Protein 5UQ6 (pdb70)

Nearest PDB structures (foldseek):
  7ov3-assembly1_A  TM=1.002E+00  e=2.430E-67  Sus scrofa
  1qhw-assembly1_A  TM=9.988E-01  e=3.731E-61  Rattus norvegicus
  2bq8-assembly1_X  TM=9.894E-01  e=2.904E-60  Homo sapiens
  1qfc-assembly1_A  TM=9.855E-01  e=1.001E-49  Rattus norvegicus
  3tgh-assembly1_A  TM=9.019E-01  e=4.641E-25  Plasmodium falciparum 3D7

Secondary structure (DSSP, 8-state):
---EEEEEE-S----SSTTSS-HHHHHHHHHHHHHHHHH--SEEEE-S--STTT--SSTT-THIIIIIITTS-SGGGTT--EEE---HHHHTS-HHHHHHGGGT-TTEE--SSSEEEEEE-TTSS-EEEEEE--HHHHH--GGGSTTSS--S-S-HHHHHHHHHHHHHHHHH---SEEEEE-SS-SS-SSSS---HHHHHHTHHHHHHTT-SEEEE-SSSSEEEEE-TT--EEEEE--SS------TTGGGSPTT-EEEEE--TTS--EEEEEEE-SS-EEEEEEETTS-EEEEEEEPPP-

B-factor: mean 20.38, std 12.2, range [4.93, 77.79]

InterPro domains:
  IPR004843 Calcineurin-like, phosphoesterase domain [PF00149] (34-251)
  IPR024927 Purple acid phosphatase [PIRSF000898] (29-335)
  IPR024927 Purple acid phosphatase [cd07378] (34-319)
  IPR029052 Metallo-dependent phosphatase-like [G3DSA:3.60.21.10] (28-340)
  IPR029052 Metallo-dependent phosphatase-like [SSF56300] (33-329)
  IPR051558 Metallophosphoesterase Purple Acid Phosphatase [PTHR10161] (32-332)

Solvent-accessible surface area: 12614 Å² total; per-residue (Å²): 111,40,36,7,80,0,0,0,0,0,0,1,0,0,19,65,95,75,81,50,55,29,76,61,0,54,20,1,1,119,10,0,8,82,9,14,165,92,96,21,20,63,3,0,0,0,0,0,2,0,0,1,86,83,8,3,144,58,24,185,34,153,19,4,94,40,0,0,26,80,4,2,46,31,90,33,0,136,122,14,49,0,24,0,0,0,0,4,31,0,31,67,31,52,12,81,4,0,37,41,13,33,191,104,13,185,28,0,47,0,83,38,45,48,16,96,25,142,41,139,0,79,239,37,126,4,15,0,0,0,5,0,0,0,0,8,27,1,1,1,1,1,53,63,39,156,54,106,89,19,85,141,33,159,71,105,67,100,9,168,78,0,49,50,58,3,120,140,34,4,66,68,14,173,15,32,0,0,0,0,0,0,0,0,0,0,27,0,1,0,35,48,1,32,8,142,16,0,38,144,61,0,27,66,24,1,56,90,37,143,8,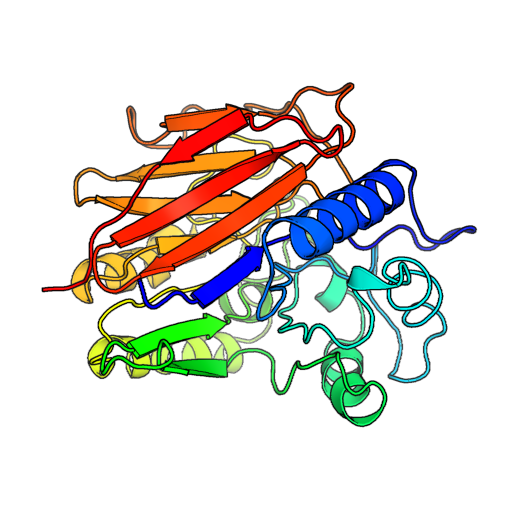9,0,1,0,4,0,6,0,30,0,0,0,2,0,32,8,138,103,28,11,0,4,0,0,0,0,0,0,1,51,16,43,64,26,118,164,29,61,206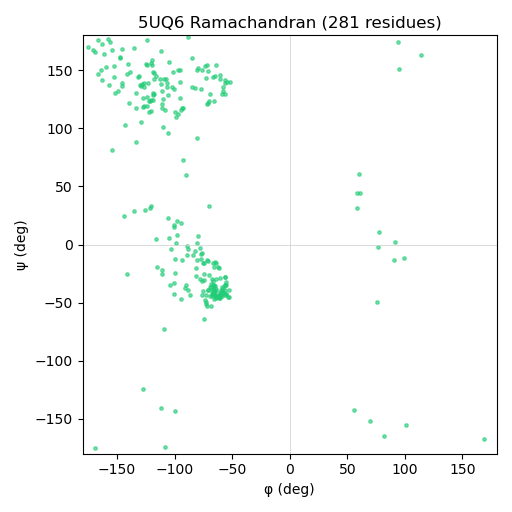,144,11,54,151,49,32,56,117,28,42,44,4,45,106,138,8,75,0,0,0,0,3,0,38,0,18,34,142,42,0,18,0,15,0,14,22,10,78,52,126,68,36,53,128,31,133,3,92,92,51,152

Organism: Sus scrofa (NCBI:txid9823)

Structure (mmCIF, N/CA/C/O backbone):
data_5UQ6
#
_entry.id   5UQ6
#
_cell.length_a   63.124
_cell.length_b   69.981
_cell.length_c   75.052
_cell.angle_alpha   90.00
_cell.angle_beta   90.00
_cell.angle_gamma   90.00
#
_symmetry.space_group_name_H-M   'P 21 21 21'
#
loop_
_entity.id
_entity.type
_entity.pdbx_description
1 polymer 'Tartrate-resistant acid phosphatase type 5'
2 non-polymer 2-acetamido-2-deoxy-beta-D-glucopyranose
3 non-polymer 'FE (III) ION'
4 non-polymer 'PHOSPHATE ION'
5 non-polymer 'SODIUM ION'
6 non-polymer 'HYDROXIDE ION'
7 water water
#
loop_
_atom_site.group_PDB
_atom_site.id
_atom_site.type_symbol
_atom_site.label_atom_id
_atom_site.label_alt_id
_atom_site.label_comp_id
_atom_site.label_asym_id
_atom_site.label_entity_id
_atom_site.label_seq_id
_atom_site.pdbx_PDB_ins_code
_atom_site.Cartn_x
_atom_site.Cartn_y
_atom_site.Cartn_z
_atom_site.occupancy
_atom_site.B_iso_or_equiv
_atom_site.auth_seq_id
_atom_site.auth_comp_id
_atom_site.auth_asym_id
_atom_site.auth_atom_id
_atom_site.pdbx_PDB_model_num
ATOM 1 N N . THR A 1 4 ? 21.848 32.002 9.907 1.00 37.58 4 THR A N 1
ATOM 2 C CA . THR A 1 4 ? 21.040 31.869 11.118 1.00 31.43 4 THR A CA 1
ATOM 3 C C . THR A 1 4 ? 21.531 30.681 11.963 1.00 29.14 4 THR A C 1
ATOM 4 O O . THR A 1 4 ? 21.601 29.554 11.466 1.00 31.22 4 THR A O 1
ATOM 14 N N . PRO A 1 5 ? 21.867 30.926 13.233 1.00 27.54 5 PRO A N 1
ATOM 15 C CA . PRO A 1 5 ? 22.234 29.817 14.125 1.00 24.17 5 PRO A CA 1
ATOM 16 C C . PRO A 1 5 ? 21.118 28.787 14.187 1.00 21.28 5 PRO A C 1
ATOM 17 O O . PRO A 1 5 ? 19.939 29.138 14.201 1.00 22.35 5 PRO A O 1
ATOM 28 N N . ILE A 1 6 ? 21.489 27.511 14.226 1.00 19.91 6 ILE A N 1
ATOM 29 C CA . ILE A 1 6 ? 20.480 26.453 14.170 1.00 19.64 6 ILE A CA 1
ATOM 30 C C . ILE A 1 6 ? 20.985 25.196 14.868 1.00 21.48 6 ILE A C 1
ATOM 31 O O . ILE A 1 6 ? 22.171 24.855 14.804 1.00 22.63 6 ILE A O 1
ATOM 47 N N . LEU A 1 7 ? 20.057 24.508 15.535 1.00 16.60 7 LEU A N 1
ATOM 48 C CA . LEU A 1 7 ? 20.244 23.176 16.091 1.00 16.89 7 LEU A CA 1
ATOM 49 C C . LEU A 1 7 ? 19.237 22.273 15.396 1.00 16.52 7 LEU A C 1
ATOM 50 O O . LEU A 1 7 ? 18.061 22.638 15.289 1.00 17.09 7 LEU A O 1
ATOM 66 N N . ARG A 1 8 ? 19.698 21.136 14.882 1.00 15.28 8 ARG A N 1
ATOM 67 C CA . ARG A 1 8 ? 18.888 20.269 14.038 1.00 14.19 8 ARG A CA 1
ATOM 68 C C . ARG A 1 8 ? 18.902 18.858 14.600 1.00 15.32 8 ARG A C 1
ATOM 69 O O . ARG A 1 8 ? 19.967 18.332 14.939 1.00 13.99 8 ARG A O 1
ATOM 90 N N . PHE A 1 9 ? 17.735 18.212 14.660 1.00 12.76 9 PHE A N 1
ATOM 91 C CA . PHE A 1 9 ? 17.714 16.826 15.090 1.00 12.16 9 PHE A CA 1
ATOM 92 C C . PHE A 1 9 ? 16.539 16.066 14.504 1.00 11.58 9 PHE A C 1
ATOM 93 O O . PHE A 1 9 ? 15.499 16.639 14.177 1.00 13.17 9 PHE A O 1
ATOM 110 N N . VAL A 1 10 ? 16.723 14.758 14.379 1.00 10.33 10 VAL A N 1
ATOM 111 C CA . VAL A 1 10 ? 15.669 13.823 14.000 1.00 10.52 10 VAL A CA 1
ATOM 112 C C . VAL A 1 10 ? 15.085 13.235 15.272 1.00 11.25 10 VAL A C 1
ATOM 113 O O . VAL A 1 10 ? 15.827 12.911 16.208 1.00 11.73 10 VAL A O 1
ATOM 126 N N . ALA A 1 11 ? 13.764 13.076 15.314 1.00 10.08 11 ALA A N 1
ATOM 127 C CA . ALA A 1 11 ? 13.089 12.357 16.387 1.00 9.92 11 ALA A CA 1
ATOM 128 C C . ALA A 1 11 ? 12.325 11.188 15.778 1.00 9.06 11 ALA A C 1
ATOM 129 O O . ALA A 1 11 ? 11.393 11.382 14.988 1.00 10.03 11 ALA A O 1
ATOM 136 N N . VAL A 1 12 ? 12.736 9.977 16.128 1.00 8.89 12 VAL A N 1
ATOM 137 C CA . VAL A 1 12 ? 12.155 8.759 15.576 1.00 8.60 12 VAL A CA 1
ATOM 138 C C . VAL A 1 12 ? 11.770 7.856 16.739 1.00 9.19 12 VAL A C 1
ATOM 139 O O . VAL A 1 12 ? 12.523 7.726 17.712 1.00 9.55 12 VAL A O 1
ATOM 152 N N . GLY A 1 13 ? 10.610 7.245 16.639 1.00 8.53 13 GLY A N 1
ATOM 153 C CA . GLY A 1 13 ? 10.136 6.356 17.680 1.00 8.55 13 GLY A CA 1
ATOM 154 C C . GLY A 1 13 ? 9.787 4.985 17.164 1.00 8.64 13 GLY A C 1
ATOM 155 O O . GLY A 1 13 ? 9.450 4.801 15.981 1.00 9.50 13 GLY A O 1
ATOM 159 N N . ASP A 1 14 ? 9.852 4.006 18.064 1.00 8.45 14 ASP A N 1
ATOM 160 C CA . ASP A 1 14 ? 9.230 2.707 17.823 1.00 9.03 14 ASP A CA 1
ATOM 161 C C . ASP A 1 14 ? 9.851 2.055 16.598 1.00 9.11 14 ASP A C 1
ATOM 162 O O . ASP A 1 14 ? 9.154 1.494 15.754 1.00 9.89 14 ASP A O 1
ATOM 171 N N . TRP A 1 15 ? 11.178 2.124 16.515 1.00 8.84 15 TRP A N 1
ATOM 172 C CA . TRP A 1 15 ? 11.921 1.685 15.339 1.00 9.07 15 TRP A CA 1
ATOM 173 C C . TRP A 1 15 ? 12.510 0.292 15.508 1.00 8.80 15 TRP A C 1
ATOM 174 O O . TRP A 1 15 ? 13.146 -0.204 14.568 1.00 9.80 15 TRP A O 1
ATOM 195 N N . GLY A 1 16 ? 12.279 -0.370 16.647 1.00 8.35 16 GLY A N 1
ATOM 196 C CA . GLY A 1 16 ? 13.059 -1.521 17.098 1.00 8.85 16 GLY A CA 1
ATOM 197 C C . GLY A 1 16 ? 12.941 -2.849 16.374 1.00 9.19 16 GLY A C 1
ATOM 198 O O . GLY A 1 16 ? 13.075 -3.900 17.019 1.00 9.37 16 GLY A O 1
ATOM 202 N N . GLY A 1 17 ? 12.723 -2.849 15.061 1.00 8.99 17 GLY A N 1
ATOM 203 C CA . GLY A 1 17 ? 12.850 -4.084 14.301 1.00 8.75 17 GLY A CA 1
ATOM 204 C C . GLY A 1 17 ? 11.972 -5.207 14.819 1.00 9.67 17 GLY A C 1
ATOM 205 O O . GLY A 1 17 ? 10.816 -5.002 15.213 1.00 9.96 17 GLY A O 1
ATOM 209 N N . VAL A 1 18 ? 12.518 -6.415 14.779 1.00 9.09 18 VAL A N 1
ATOM 210 C CA . VAL A 1 18 ? 11.816 -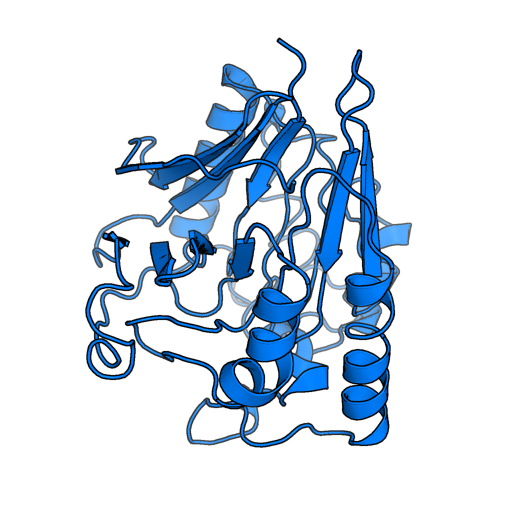7.617 15.215 1.00 10.38 18 VAL A CA 1
ATOM 211 C C . VAL A 1 18 ? 12.853 -8.565 15.796 1.00 9.80 18 VAL A C 1
ATOM 212 O O . VAL A 1 18 ? 14.051 -8.440 15.508 1.00 10.74 18 VAL A O 1
ATOM 225 N N . PRO A 1 19 ? 12.432 -9.552 16.592 1.00 10.69 19 PRO A N 1
ATOM 226 C CA . PRO A 1 19 ? 13.385 -10.480 17.199 1.00 10.81 19 PRO A CA 1
ATOM 227 C C . PRO A 1 19 ? 13.676 -11.697 16.349 1.00 12.09 19 PRO A C 1
ATOM 228 O O . PRO A 1 19 ? 14.567 -12.480 16.706 1.00 14.13 19 PRO A O 1
ATOM 239 N N . ASN A 1 20 ? 12.927 -11.896 15.272 1.00 11.55 20 ASN A N 1
ATOM 240 C CA . ASN A 1 20 ? 13.171 -12.970 14.326 1.00 13.30 20 ASN A CA 1
ATOM 241 C C . ASN A 1 20 ? 14.012 -12.450 13.167 1.00 12.26 20 ASN A C 1
ATOM 242 O O . ASN A 1 20 ? 13.939 -11.270 12.813 1.00 12.08 20 ASN A O 1
ATOM 253 N N . ALA A 1 21 ? 14.819 -13.328 12.578 1.00 14.79 21 ALA A N 1
ATOM 254 C CA . ALA A 1 21 ? 15.645 -12.918 11.441 1.00 12.64 21 ALA A CA 1
ATOM 255 C C . ALA A 1 21 ? 14.732 -12.314 10.377 1.00 15.22 21 ALA A C 1
ATOM 256 O O . ALA A 1 21 ? 13.646 -12.821 10.121 1.00 17.20 21 ALA A O 1
ATOM 263 N N . PRO A 1 22 ? 15.159 -11.223 9.718 1.00 12.63 22 PRO A N 1
ATOM 264 C CA . PRO A 1 22 ? 16.480 -10.611 9.770 1.00 12.97 22 PRO A CA 1
ATOM 265 C C . PRO A 1 22 ? 16.615 -9.480 10.778 1.00 12.12 22 PRO A C 1
ATOM 266 O O . PRO A 1 22 ? 17.540 -8.672 10.655 1.00 13.03 22 PRO A O 1
ATOM 277 N N . PHE A 1 23 ? 15.718 -9.386 11.759 1.00 10.61 23 PHE A N 1
ATOM 278 C CA . PHE A 1 23 ? 15.854 -8.492 12.918 1.00 10.93 23 PHE A CA 1
ATOM 279 C C . PHE A 1 23 ? 15.529 -7.043 12.589 1.00 9.37 23 PHE A C 1
ATOM 280 O O . PHE A 1 23 ? 15.763 -6.145 13.413 1.00 10.29 23 PHE A O 1
ATOM 297 N N . HIS A 1 24 ? 14.963 -6.794 11.420 1.00 10.07 24 HIS A N 1
ATOM 298 C CA . HIS A 1 24 ? 14.437 -5.493 11.038 1.00 9.88 24 HIS A CA 1
ATOM 299 C C . HIS A 1 24 ? 13.221 -5.749 10.164 1.00 10.69 24 HIS A C 1
ATOM 300 O O . HIS A 1 24 ? 12.988 -6.874 9.717 1.00 11.42 24 HIS A O 1
ATOM 314 N N . THR A 1 25 ? 12.448 -4.688 9.911 1.00 12.17 25 THR A N 1
ATOM 315 C CA . THR A 1 25 ? 11.337 -4.710 8.969 1.00 11.76 25 THR A CA 1
ATOM 316 C C . THR A 1 25 ? 11.665 -3.840 7.769 1.00 11.32 25 THR A C 1
ATOM 317 O O . THR A 1 25 ? 12.593 -3.032 7.786 1.00 11.69 25 THR A O 1
ATOM 328 N N . ALA A 1 26 ? 10.866 -3.989 6.715 1.00 13.36 26 ALA A N 1
ATOM 329 C CA . ALA A 1 26 ? 10.981 -3.091 5.575 1.00 11.84 26 ALA A CA 1
ATOM 330 C C . ALA A 1 26 ? 10.778 -1.641 5.989 1.00 12.39 26 ALA A C 1
ATOM 331 O O . ALA A 1 26 ? 11.446 -0.734 5.467 1.00 12.23 26 ALA A O 1
ATOM 338 N N . ARG A 1 27 ? 9.855 -1.388 6.928 1.00 11.62 27 ARG A N 1
ATOM 339 C CA . ARG A 1 27 ? 9.647 -0.020 7.388 1.00 10.63 27 ARG A CA 1
ATOM 340 C C . ARG A 1 27 ? 10.879 0.523 8.100 1.00 10.84 27 ARG A C 1
ATOM 341 O O . ARG A 1 27 ? 11.283 1.667 7.870 1.00 10.79 27 ARG A O 1
ATOM 362 N N . GLU A 1 28 ? 11.499 -0.274 8.970 1.00 10.68 28 GLU A N 1
ATOM 363 C CA . GLU A 1 28 ? 12.697 0.201 9.653 1.00 9.84 28 GLU A CA 1
ATOM 364 C C . GLU A 1 28 ? 13.779 0.561 8.644 1.00 9.76 28 GLU A C 1
ATOM 365 O O . GLU A 1 28 ? 14.447 1.597 8.784 1.00 10.31 28 GLU A O 1
ATOM 377 N N . MET A 1 29 ? 13.969 -0.278 7.622 1.00 10.42 29 MET A N 1
ATOM 378 C CA . MET A 1 29 ? 15.001 0.019 6.638 1.00 11.09 29 MET A CA 1
ATOM 379 C C . MET A 1 29 ? 14.653 1.262 5.836 1.00 11.12 29 MET A C 1
ATOM 380 O O . MET A 1 29 ? 15.538 2.054 5.498 1.00 12.42 29 MET A O 1
ATOM 394 N N . ALA A 1 30 ? 13.373 1.443 5.495 1.00 11.40 30 ALA A N 1
ATOM 395 C CA . ALA A 1 30 ? 12.974 2.626 4.740 1.00 12.38 30 ALA A CA 1
ATOM 396 C C . ALA A 1 30 ? 13.219 3.885 5.554 1.00 11.66 30 ALA A C 1
ATOM 397 O O . ALA A 1 30 ? 13.670 4.906 5.023 1.00 12.43 30 ALA A O 1
ATOM 404 N N . ASN A 1 31 ? 12.934 3.831 6.849 1.00 11.01 31 ASN A N 1
ATOM 405 C CA . ASN A 1 31 ? 13.202 4.982 7.703 1.00 10.88 31 ASN A CA 1
ATOM 406 C C . ASN A 1 31 ? 14.689 5.217 7.902 1.00 10.59 31 ASN A C 1
ATOM 407 O O . ASN A 1 31 ? 15.135 6.370 7.906 1.00 12.20 31 ASN A O 1
ATOM 418 N N . ALA A 1 32 ? 15.486 4.149 8.005 1.00 10.95 32 ALA A N 1
ATOM 419 C CA . ALA A 1 32 ? 16.933 4.337 8.089 1.00 11.11 32 ALA A CA 1
ATOM 420 C C . ALA A 1 32 ? 17.449 5.071 6.863 1.00 11.85 32 ALA A C 1
ATOM 421 O O . ALA A 1 32 ? 18.277 5.979 6.970 1.00 13.37 32 ALA A O 1
ATOM 428 N N . LYS A 1 33 ? 16.986 4.672 5.683 1.00 12.08 33 LYS A N 1
ATOM 429 C CA . LYS A 1 33 ? 17.410 5.333 4.450 1.00 12.32 33 LYS A CA 1
ATOM 430 C C . LYS A 1 33 ? 16.894 6.767 4.379 1.00 12.31 33 LYS A C 1
ATOM 431 O O . LYS A 1 33 ? 17.619 7.673 3.960 1.00 13.83 33 LYS A O 1
ATOM 450 N N . ALA A 1 34 ? 15.633 6.992 4.753 1.00 12.62 34 ALA A N 1
ATOM 451 C CA . ALA A 1 34 ? 15.080 8.339 4.656 1.00 13.73 34 ALA A CA 1
ATOM 452 C C . ALA A 1 34 ? 15.752 9.272 5.649 1.00 12.56 34 ALA A C 1
ATOM 453 O O . ALA A 1 34 ? 16.026 10.438 5.340 1.00 13.95 34 ALA A O 1
ATOM 460 N N . ILE A 1 35 ? 16.017 8.777 6.850 1.00 11.20 35 ILE A N 1
ATOM 461 C CA . ILE A 1 35 ? 16.747 9.578 7.826 1.00 12.05 35 ILE A CA 1
ATOM 462 C C . ILE A 1 35 ? 18.139 9.905 7.311 1.00 12.48 35 ILE A C 1
ATOM 463 O O . ILE A 1 35 ? 18.591 11.048 7.413 1.00 13.95 35 ILE A O 1
ATOM 479 N N . ALA A 1 36 ? 18.834 8.915 6.735 1.00 13.20 36 ALA A N 1
ATOM 480 C CA . ALA A 1 36 ? 20.155 9.182 6.171 1.00 13.43 36 ALA A CA 1
ATOM 481 C C . ALA A 1 36 ? 20.095 10.266 5.104 1.00 13.39 36 ALA A C 1
ATOM 482 O O . ALA A 1 36 ? 20.976 11.128 5.036 1.00 15.19 36 ALA A O 1
ATOM 489 N N . THR A 1 37 ? 19.073 10.236 4.248 1.00 15.15 37 THR A N 1
ATOM 490 C CA . THR A 1 37 ? 18.949 11.260 3.215 1.00 15.30 37 THR A CA 1
ATOM 491 C C . THR A 1 37 ? 18.696 12.628 3.824 1.00 15.24 37 THR A C 1
ATOM 492 O O . THR A 1 37 ? 19.282 13.621 3.387 1.00 16.66 37 THR A O 1
ATOM 503 N N . THR A 1 38 ? 17.843 12.700 4.844 1.00 16.04 38 THR A N 1
ATOM 504 C CA . THR A 1 38 ? 17.590 13.972 5.502 1.00 15.66 38 THR A CA 1
ATOM 505 C C . THR A 1 38 ? 18.858 14.508 6.149 1.00 15.73 38 THR A C 1
ATOM 506 O O . THR A 1 38 ? 19.176 15.694 6.022 1.00 17.27 38 THR A O 1
ATOM 517 N N . VAL A 1 39 ? 19.607 13.651 6.836 1.00 16.47 39 VAL A N 1
ATOM 518 C CA . VAL A 1 39 ? 20.855 14.097 7.449 1.00 15.49 39 VAL A CA 1
ATOM 519 C C . VAL A 1 39 ? 21.832 14.584 6.389 1.00 17.81 39 VAL A C 1
ATOM 520 O O . VAL A 1 39 ? 22.471 15.631 6.546 1.00 18.81 39 VAL A O 1
ATOM 533 N N . LYS A 1 40 ? 21.988 13.815 5.307 1.00 16.50 40 LYS A N 1
ATOM 534 C CA . LYS A 1 40 ? 22.926 14.190 4.256 1.00 19.89 40 LYS A CA 1
ATOM 535 C C . LYS A 1 40 ? 22.580 15.545 3.658 1.00 19.33 40 LYS A C 1
ATOM 536 O O . LYS A 1 40 ? 23.474 16.353 3.377 1.00 22.93 40 LYS A O 1
ATOM 555 N N . THR A 1 41 ? 21.293 15.809 3.439 1.00 19.04 41 THR A N 1
ATOM 556 C CA . THR A 1 41 ? 20.906 16.993 2.692 1.00 19.28 41 THR A CA 1
ATOM 557 C C . THR A 1 41 ? 20.667 18.214 3.571 1.00 20.41 41 THR A C 1
ATOM 558 O O . THR A 1 41 ? 20.999 19.332 3.158 1.00 22.57 41 THR A O 1
ATOM 569 N N . LEU A 1 42 ? 20.095 18.030 4.761 1.00 19.20 42 LEU A N 1
ATOM 570 C CA . LEU A 1 42 ? 19.739 19.131 5.643 1.00 19.55 42 LEU A CA 1
ATOM 571 C C . LEU A 1 42 ? 20.577 19.207 6.906 1.00 19.24 42 LEU A C 1
ATOM 572 O O . LEU A 1 42 ? 20.646 20.280 7.509 1.00 23.04 42 LEU A O 1
ATOM 588 N N . GLY A 1 43 ? 21.199 18.118 7.322 1.00 19.58 43 GLY A N 1
ATOM 589 C CA . GLY A 1 43 ? 22.041 18.105 8.510 1.00 18.59 43 GLY A CA 1
ATOM 590 C C . GLY A 1 43 ? 21.294 17.660 9.752 1.00 19.62 43 GLY A C 1
ATOM 591 O O . GLY A 1 43 ? 20.083 17.826 9.884 1.00 17.66 43 GLY A O 1
ATOM 595 N N . ALA A 1 44 ? 22.039 17.064 10.684 1.00 17.15 44 ALA A N 1
ATOM 596 C CA . ALA A 1 44 ? 21.497 16.746 12.000 1.00 15.48 44 ALA A CA 1
ATOM 597 C C . ALA A 1 44 ? 22.628 16.746 13.015 1.00 15.99 44 ALA A C 1
ATOM 598 O O . ALA A 1 44 ? 23.664 16.108 12.800 1.00 19.49 44 ALA A O 1
ATOM 605 N N . ASP A 1 45 ? 22.413 17.446 14.123 1.00 14.46 45 ASP A N 1
ATOM 606 C CA . ASP A 1 45 ? 23.354 17.409 15.239 1.00 13.80 45 ASP A CA 1
ATOM 607 C C . ASP A 1 45 ? 23.203 16.142 16.068 1.00 14.98 45 ASP A C 1
ATOM 608 O O . ASP A 1 45 ? 24.187 15.672 16.656 1.00 15.55 45 ASP A O 1
ATOM 617 N N . PHE A 1 46 ? 22.001 15.579 16.132 1.00 13.52 46 PHE A N 1
ATOM 618 C CA . PHE A 1 46 ? 21.788 14.323 16.832 1.00 12.20 46 PHE A CA 1
ATOM 619 C C . PHE A 1 46 ? 20.460 13.734 16.397 1.00 11.58 46 PHE A C 1
ATOM 620 O O . PHE A 1 46 ? 19.678 14.360 15.664 1.00 12.25 46 PHE A O 1
ATOM 637 N N . ILE A 1 47 ? 20.225 12.510 16.857 1.00 11.24 47 ILE A N 1
ATOM 638 C CA . ILE A 1 47 ? 18.976 11.784 16.676 1.00 11.34 47 ILE A CA 1
ATOM 639 C C . ILE A 1 47 ? 18.457 11.434 18.059 1.00 10.76 47 ILE A C 1
ATOM 640 O O . ILE A 1 47 ? 19.236 11.018 18.925 1.00 12.17 47 ILE A O 1
ATOM 656 N N A LEU A 1 48 ? 17.165 11.685 18.296 0.65 8.66 48 LEU A N 1
ATOM 657 N N B LEU A 1 48 ? 17.149 11.536 18.240 0.35 14.96 48 LEU A N 1
ATOM 658 C CA A LEU A 1 48 ? 16.477 11.232 19.501 0.65 9.84 48 LEU A CA 1
ATOM 659 C CA B LEU A 1 48 ? 16.505 11.263 19.514 0.35 10.83 48 LEU A CA 1
ATOM 660 C C A LEU A 1 48 ? 15.685 9.977 19.183 0.65 11.74 48 LEU A C 1
ATOM 661 C C B LEU A 1 48 ? 15.573 10.078 19.309 0.35 6.37 48 LEU A C 1
ATOM 662 O O A LEU A 1 48 ? 14.942 9.927 18.198 0.65 10.57 48 LEU A O 1
ATOM 663 O O B LEU A 1 48 ? 14.631 10.167 18.511 0.35 8.08 48 LEU A O 1
ATOM 694 N N . SER A 1 49 ? 15.842 8.968 20.019 1.00 9.05 49 SER A N 1
ATOM 695 C CA . SER A 1 49 ? 14.951 7.815 20.008 1.00 8.39 49 SER A CA 1
ATOM 696 C C . SER A 1 49 ? 13.861 8.011 21.046 1.00 8.94 49 SER A C 1
ATOM 697 O O . SER A 1 49 ? 14.161 8.267 22.214 1.00 10.60 49 SER A O 1
ATOM 705 N N . LEU A 1 50 ? 12.615 7.833 20.625 1.00 8.58 50 LEU A N 1
ATOM 706 C CA . LEU A 1 50 ? 11.454 7.961 21.492 1.00 8.59 50 LEU A CA 1
ATOM 707 C C . LEU A 1 50 ? 10.958 6.610 22.007 1.00 9.05 50 LEU A C 1
ATOM 708 O O . LEU A 1 50 ? 9.829 6.508 22.491 1.00 8.91 50 LEU A O 1
ATOM 724 N N . GLY A 1 51 ? 11.815 5.601 21.980 1.00 8.58 51 GLY A N 1
ATOM 725 C CA . GLY A 1 51 ? 11.596 4.364 22.698 1.00 9.03 51 GLY A CA 1
ATOM 726 C C . GLY A 1 51 ? 10.938 3.280 21.868 1.00 8.32 51 GLY A C 1
ATOM 727 O O . GLY A 1 51 ? 10.505 3.484 20.730 1.00 9.58 51 GLY A O 1
ATOM 731 N N . ASP A 1 52 ? 10.837 2.097 22.480 1.00 8.93 52 ASP A N 1
ATOM 732 C CA . ASP A 1 52 ? 10.576 0.836 21.777 1.00 8.52 52 ASP A CA 1
ATOM 733 C C . ASP A 1 52 ? 11.707 0.570 20.773 1.00 8.78 52 ASP A C 1
ATOM 734 O O . ASP A 1 52 ? 11.538 0.502 19.542 1.00 9.27 52 ASP A O 1
ATOM 743 N N . ASN A 1 53 ? 12.907 0.453 21.356 1.00 9.52 53 ASN A N 1
ATOM 744 C CA . ASN A 1 53 ? 14.164 0.347 20.624 1.00 8.38 53 ASN A CA 1
ATOM 745 C C . ASN A 1 53 ? 14.438 -1.065 20.133 1.00 8.48 53 ASN A C 1
ATOM 746 O O . ASN A 1 53 ? 15.170 -1.234 19.150 1.00 8.83 53 ASN A O 1
ATOM 757 N N . PHE A 1 54 ? 13.908 -2.082 20.826 1.00 8.68 54 PHE A N 1
ATOM 758 C CA . PHE A 1 54 ? 14.132 -3.473 20.437 1.00 8.96 54 PHE A CA 1
ATOM 759 C C . PHE A 1 54 ? 12.853 -4.261 20.702 1.00 10.27 54 PHE A C 1
ATOM 760 O O . PHE A 1 54 ? 12.559 -4.624 21.845 1.00 10.52 54 PHE A O 1
ATOM 777 N N . TYR A 1 55 ? 12.100 -4.541 19.641 1.00 9.40 55 TYR A N 1
ATOM 778 C CA . TYR A 1 55 ? 10.876 -5.330 19.772 1.00 8.88 55 TYR A CA 1
ATOM 779 C C . TYR A 1 55 ? 11.214 -6.814 19.838 1.00 9.00 55 TYR A C 1
ATOM 780 O O . TYR A 1 55 ? 12.175 -7.248 19.185 1.00 9.63 55 TYR A O 1
ATOM 797 N N . PHE A 1 56 ? 10.421 -7.645 20.517 1.00 9.91 56 PHE A N 1
ATOM 798 C CA . PHE A 1 56 ? 9.261 -7.277 21.345 1.00 9.51 56 PHE A CA 1
ATOM 799 C C . PHE A 1 56 ? 9.544 -7.315 22.827 1.00 10.84 56 PHE A C 1
ATOM 800 O O . PHE A 1 56 ? 8.681 -6.961 23.621 1.00 10.55 56 PHE A O 1
ATOM 817 N N . THR A 1 57 ? 10.743 -7.747 23.217 1.00 9.98 57 THR A N 1
ATOM 818 C CA . THR A 1 57 ? 11.067 -7.894 24.626 1.00 11.63 57 THR A CA 1
ATOM 819 C C . THR A 1 57 ? 12.443 -7.320 24.940 1.00 10.09 57 THR A C 1
ATOM 820 O O . THR A 1 57 ? 13.091 -7.749 25.906 1.00 11.59 57 THR A O 1
ATOM 831 N N . GLY A 1 58 ? 12.876 -6.322 24.181 1.00 9.82 58 GLY A N 1
ATOM 832 C CA . GLY A 1 58 ? 14.104 -5.641 24.521 1.00 11.12 58 GLY A CA 1
ATOM 833 C C . GLY A 1 58 ? 15.323 -6.515 24.301 1.00 10.72 58 GLY A C 1
ATOM 834 O O . GLY A 1 58 ? 15.339 -7.424 23.468 1.00 11.74 58 GLY A O 1
ATOM 838 N N . VAL A 1 59 ? 16.361 -6.235 25.085 1.00 10.88 59 VAL A N 1
ATOM 839 C CA . VAL A 1 59 ? 17.632 -6.955 25.035 1.00 11.81 59 VAL A CA 1
ATOM 840 C C . VAL A 1 59 ? 17.900 -7.592 26.386 1.00 12.04 59 VAL A C 1
ATOM 841 O O . VAL A 1 59 ? 17.374 -7.160 27.415 1.00 13.35 59 VAL A O 1
ATOM 854 N N . HIS A 1 60 ? 18.758 -8.606 26.382 1.00 12.61 60 HIS A N 1
ATOM 855 C CA . HIS A 1 60 ? 19.018 -9.400 27.579 1.00 14.00 60 HIS A CA 1
ATOM 856 C C . HIS A 1 60 ? 20.160 -8.862 28.430 1.00 14.42 60 HIS A C 1
ATOM 857 O O . HIS A 1 60 ? 20.139 -8.998 29.662 1.00 15.13 60 HIS A O 1
ATOM 871 N N . ASP A 1 61 ? 21.168 -8.300 27.785 1.00 14.12 61 ASP A N 1
ATOM 872 C CA . ASP A 1 61 ? 22.376 -7.801 28.432 1.00 15.34 61 ASP A CA 1
ATOM 873 C C . ASP A 1 61 ? 23.090 -6.945 27.388 1.00 12.26 61 ASP A C 1
ATOM 874 O O . ASP A 1 61 ? 22.644 -6.825 26.246 1.00 12.89 61 ASP A O 1
ATOM 883 N N . ALA A 1 62 ? 24.194 -6.320 27.793 1.00 15.51 62 ALA A N 1
ATOM 884 C CA . ALA A 1 62 ? 24.826 -5.330 26.932 1.00 14.92 62 ALA A CA 1
ATOM 885 C C . ALA A 1 62 ? 25.522 -5.940 25.724 1.00 14.13 62 ALA A C 1
ATOM 886 O O . ALA A 1 62 ? 25.876 -5.193 24.805 1.00 15.78 62 ALA A O 1
ATOM 893 N N . LYS A 1 63 ? 25.723 -7.253 25.712 1.00 14.85 63 LYS A N 1
ATOM 894 C CA . LYS A 1 63 ? 26.344 -7.940 24.582 1.00 15.50 63 LYS A CA 1
ATOM 895 C C . LYS A 1 63 ? 25.322 -8.562 23.643 1.00 15.62 63 LYS A C 1
ATOM 896 O O . LYS A 1 63 ? 25.707 -9.282 22.714 1.00 15.93 63 LYS A O 1
ATOM 915 N N . ASP A 1 64 ? 24.040 -8.283 23.837 1.00 13.22 64 ASP A N 1
ATOM 916 C CA . ASP A 1 64 ? 22.998 -8.885 23.014 1.00 12.26 64 ASP A CA 1
ATOM 917 C C . ASP A 1 64 ? 23.254 -8.533 21.553 1.00 12.66 64 ASP A C 1
ATOM 918 O O . ASP A 1 64 ? 23.496 -7.370 21.214 1.00 12.67 64 ASP A O 1
ATOM 927 N N . LYS A 1 65 ? 23.201 -9.538 20.679 1.00 13.12 65 LYS A N 1
ATOM 928 C CA . LYS A 1 65 ? 23.454 -9.302 19.258 1.00 13.05 65 LYS A CA 1
ATOM 929 C C . LYS A 1 65 ? 22.442 -8.351 18.625 1.00 12.89 65 LYS A C 1
ATOM 930 O O . LYS A 1 65 ? 22.718 -7.780 17.554 1.00 12.24 65 LYS A O 1
ATOM 949 N N . ARG A 1 66 ? 21.280 -8.161 19.256 1.00 11.13 66 ARG A N 1
ATOM 950 C CA . ARG A 1 66 ? 20.289 -7.254 18.693 1.00 10.71 66 ARG A CA 1
ATOM 951 C C . ARG A 1 66 ? 20.821 -5.831 18.568 1.00 10.20 66 ARG A C 1
ATOM 952 O O . ARG A 1 66 ? 20.369 -5.084 17.698 1.00 10.28 66 ARG A O 1
ATOM 973 N N . PHE A 1 67 ? 21.751 -5.406 19.427 1.00 10.43 67 PHE A N 1
ATOM 974 C CA . PHE A 1 67 ? 22.305 -4.067 19.254 1.00 10.73 67 PHE A CA 1
ATOM 975 C C . PHE A 1 67 ? 22.927 -3.914 17.870 1.00 10.85 67 PHE A C 1
ATOM 976 O O . PHE A 1 67 ? 22.770 -2.874 17.221 1.00 11.71 67 PHE A O 1
ATOM 993 N N . GLN A 1 68 ? 23.623 -4.934 17.392 1.00 11.42 68 GLN A N 1
ATOM 994 C CA A GLN A 1 68 ? 24.202 -4.871 16.054 0.46 11.86 68 GLN A CA 1
ATOM 995 C CA B GLN A 1 68 ? 24.199 -4.871 16.050 0.54 11.94 68 GLN A CA 1
ATOM 996 C C . GLN A 1 68 ? 23.148 -5.114 14.975 1.00 12.77 68 GLN A C 1
ATOM 997 O O . GLN A 1 68 ? 23.124 -4.414 13.953 1.00 12.41 68 GLN A O 1
ATOM 1024 N N . GLU A 1 69 ? 22.281 -6.108 15.179 1.00 10.67 69 GLU A N 1
ATOM 1025 C CA . GLU A 1 69 ? 21.339 -6.539 14.143 1.00 11.31 69 GLU A CA 1
ATOM 1026 C C . GLU A 1 69 ? 20.255 -5.504 13.874 1.00 10.71 69 GLU A C 1
ATOM 1027 O O . GLU A 1 69 ? 19.874 -5.285 12.716 1.00 12.32 69 GLU A O 1
ATOM 1039 N N . THR A 1 70 ? 19.688 -4.927 14.927 1.00 10.14 70 THR A N 1
ATOM 1040 C CA . THR A 1 70 ? 18.528 -4.060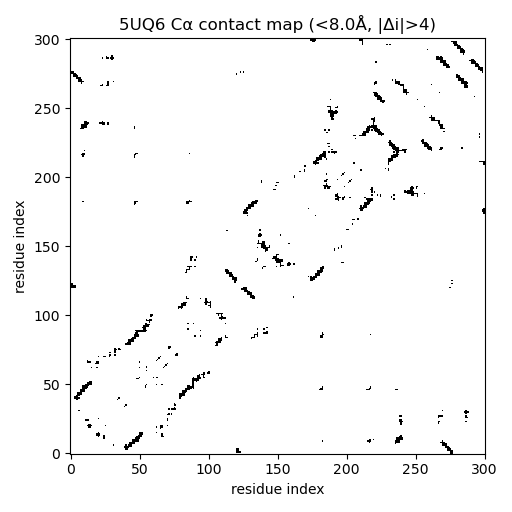 14.800 1.00 10.06 70 THR A CA 1
ATOM 1041 C C . THR A 1 70 ? 18.909 -2.591 14.829 1.00 9.25 70 THR A C 1
ATOM 1042 O O . THR A 1 70 ? 18.169 -1.758 14.292 1.00 9.87 70 THR A O 1
ATOM 1053 N N . PHE A 1 71 ? 20.044 -2.242 15.436 1.00 9.64 71 PHE A N 1
ATOM 1054 C CA . PHE A 1 71 ? 20.481 -0.850 15.506 1.00 9.58 71 PHE A CA 1
ATOM 1055 C C . PHE A 1 71 ? 21.698 -0.585 14.623 1.00 10.59 71 PHE A C 1
ATOM 1056 O O . PHE A 1 71 ? 21.582 0.094 13.590 1.00 10.99 71 PHE A O 1
ATOM 1073 N N . GLU A 1 72 ? 22.882 -1.062 14.990 1.00 9.51 72 GLU A N 1
ATOM 1074 C CA . GLU A 1 72 ? 24.084 -0.551 14.337 1.00 10.30 72 GLU A CA 1
ATOM 1075 C C . GLU A 1 72 ? 24.072 -0.823 12.841 1.00 11.57 72 GLU A C 1
ATOM 1076 O O . GLU A 1 72 ? 24.439 0.053 12.040 1.00 12.66 72 GLU A O 1
ATOM 1088 N N . ASP A 1 73 ? 23.729 -2.053 12.440 1.00 11.17 73 ASP A N 1
ATOM 1089 C CA . ASP A 1 73 ? 23.820 -2.419 11.030 1.00 12.34 73 ASP A CA 1
ATOM 1090 C C . ASP A 1 73 ? 22.696 -1.784 10.225 1.00 11.36 73 ASP A C 1
ATOM 1091 O O . ASP A 1 73 ? 22.846 -1.585 9.011 1.00 12.54 73 ASP A O 1
ATOM 1100 N N . VAL A 1 74 ? 21.576 -1.469 10.868 1.00 10.47 74 VAL A N 1
ATOM 1101 C CA . VAL A 1 74 ? 20.467 -0.827 10.174 1.00 10.28 74 VAL A CA 1
ATOM 1102 C C . VAL A 1 74 ? 20.794 0.628 9.868 1.00 9.90 74 VAL A C 1
ATOM 1103 O O . VAL A 1 74 ? 20.630 1.087 8.730 1.00 11.11 74 VAL A O 1
ATOM 1116 N N . PHE A 1 75 ? 21.221 1.383 10.886 1.00 11.04 75 PHE A N 1
ATOM 1117 C CA . PHE A 1 75 ? 21.526 2.804 10.733 1.00 10.48 75 PHE A CA 1
ATOM 1118 C C . PHE A 1 75 ? 22.992 2.977 10.352 1.00 12.59 75 PHE A C 1
ATOM 1119 O O . PHE A 1 75 ? 23.797 3.612 11.037 1.00 14.04 75 PHE A O 1
ATOM 1136 N N . SER A 1 76 ? 23.345 2.384 9.208 1.00 13.51 76 SER A N 1
ATOM 1137 C CA . SER A 1 76 ? 24.734 2.268 8.801 1.00 14.22 76 SER A CA 1
ATOM 1138 C C . SER A 1 76 ? 25.079 3.009 7.521 1.00 14.50 76 SER A C 1
ATOM 1139 O O . SER A 1 76 ? 26.212 2.909 7.066 1.00 15.79 76 SER A O 1
ATOM 1147 N N . ASP A 1 77 ? 24.158 3.762 6.938 1.00 13.76 77 ASP A N 1
ATOM 1148 C CA A ASP A 1 77 ? 24.506 4.504 5.747 0.63 16.70 77 ASP A CA 1
ATOM 1149 C CA B ASP A 1 77 ? 24.490 4.525 5.754 0.37 14.09 77 ASP A CA 1
ATOM 1150 C C . ASP A 1 77 ? 25.552 5.564 6.103 1.00 16.08 77 ASP A C 1
ATOM 1151 O O . ASP A 1 77 ? 25.592 6.064 7.234 1.00 16.29 77 ASP A O 1
ATOM 1168 N N . PRO A 1 78 ? 26.415 5.923 5.154 1.00 19.05 78 PRO A N 1
ATOM 1169 C CA . PRO A 1 78 ? 27.531 6.833 5.479 1.00 18.94 78 PRO A CA 1
ATOM 1170 C C . PRO A 1 78 ? 27.143 8.129 6.167 1.00 17.29 78 PRO A C 1
ATOM 1171 O O . PRO A 1 78 ? 27.871 8.574 7.064 1.00 20.33 78 PRO A O 1
ATOM 1182 N N . SER A 1 79 ? 26.039 8.761 5.776 1.00 18.45 79 SER A N 1
ATOM 1183 C CA . SER A 1 79 ? 25.692 10.045 6.365 1.00 19.21 79 SER A CA 1
ATOM 1184 C C . SER A 1 79 ? 25.365 9.945 7.851 1.00 21.34 79 SER A C 1
ATOM 1185 O O . SER A 1 79 ? 25.402 10.971 8.542 1.00 22.72 79 SER A O 1
ATOM 1193 N N . LEU A 1 80 ? 25.044 8.748 8.360 1.00 16.88 80 LEU A N 1
ATOM 1194 C CA . LEU A 1 80 ? 24.631 8.574 9.746 1.00 18.75 80 LEU A CA 1
ATOM 1195 C C . LEU A 1 80 ? 25.731 8.069 10.651 1.00 26.23 80 LEU A C 1
ATOM 1196 O O . LEU A 1 80 ? 25.547 8.050 11.876 1.00 25.04 80 LEU A O 1
ATOM 1212 N N . ARG A 1 81 ? 26.831 7.597 10.090 1.00 33.24 81 ARG A N 1
ATOM 1213 C CA . ARG A 1 81 ? 27.953 7.209 10.919 1.00 42.46 81 ARG A CA 1
ATOM 1214 C C . ARG A 1 81 ? 28.395 8.419 11.724 1.00 33.22 81 ARG A C 1
ATOM 1215 O O . ARG A 1 81 ? 28.562 9.517 11.184 1.00 52.77 81 ARG A O 1
ATOM 1236 N N . ASN A 1 82 ? 28.536 8.231 13.026 1.00 32.45 82 ASN A N 1
ATOM 1237 C CA . ASN A 1 82 ? 28.969 9.257 13.957 1.00 41.36 82 ASN A CA 1
ATOM 1238 C C . ASN A 1 82 ? 27.905 10.292 14.325 1.00 20.77 82 ASN A C 1
ATOM 1239 O O . ASN A 1 82 ? 28.232 11.179 15.120 1.00 30.68 82 ASN A O 1
ATOM 1250 N N . VAL A 1 83 ? 26.687 10.257 13.779 1.00 18.11 83 VAL A N 1
ATOM 1251 C CA . VAL A 1 83 ? 25.651 11.138 14.328 1.00 15.87 83 VAL A CA 1
ATOM 1252 C C . VAL A 1 83 ? 25.248 10.580 15.692 1.00 12.40 83 VAL A C 1
ATOM 1253 O O . VAL A 1 83 ? 24.832 9.419 15.778 1.00 13.38 83 VAL A O 1
ATOM 1266 N N . PRO A 1 84 ? 25.392 11.343 16.774 1.00 13.21 84 PRO A N 1
ATOM 1267 C CA . PRO A 1 84 ? 25.013 10.830 18.097 1.00 13.51 84 PRO A CA 1
ATOM 1268 C C . PRO A 1 84 ? 23.520 10.607 18.214 1.00 12.39 84 PRO A C 1
ATOM 1269 O O . PRO A 1 84 ? 22.708 11.381 17.693 1.00 12.78 84 PRO A O 1
ATOM 1280 N N . TRP A 1 85 ? 23.169 9.553 18.944 1.00 11.27 85 TRP A N 1
ATOM 1281 C CA . TRP A 1 85 ? 21.804 9.288 19.373 1.00 10.52 85 TRP A CA 1
ATOM 1282 C C . TRP A 1 85 ? 21.664 9.546 20.865 1.00 9.67 85 TRP A C 1
ATOM 1283 O O . TRP A 1 85 ? 22.554 9.204 21.651 1.00 11.50 85 TRP A O 1
ATOM 1304 N N . HIS A 1 86 ? 20.522 10.088 21.255 1.00 9.49 86 HIS A N 1
ATOM 1305 C CA . HIS A 1 86 ? 20.135 10.196 22.658 1.00 9.55 86 HIS A CA 1
ATOM 1306 C C . HIS A 1 86 ? 18.863 9.383 22.802 1.00 9.58 86 HIS A C 1
ATOM 1307 O O . HIS A 1 86 ? 17.902 9.592 22.043 1.00 9.92 86 HIS A O 1
ATOM 1321 N N . VAL A 1 87 ? 18.890 8.412 23.725 1.00 9.43 87 VAL A N 1
ATOM 1322 C CA . VAL A 1 87 ? 17.904 7.340 23.778 1.00 9.51 87 VAL A CA 1
ATOM 1323 C C . VAL A 1 87 ? 17.115 7.371 25.088 1.00 9.56 87 VAL A C 1
ATOM 1324 O O . VAL A 1 87 ? 17.630 7.738 26.146 1.00 9.92 87 VAL A O 1
ATOM 1337 N N . LEU A 1 88 ? 15.851 6.965 25.007 1.00 9.77 88 LEU A N 1
ATOM 1338 C CA . LEU A 1 88 ? 15.052 6.625 26.179 1.00 8.67 88 LEU A CA 1
ATOM 1339 C C . LEU A 1 88 ? 14.320 5.327 25.861 1.00 9.21 88 LEU A C 1
ATOM 1340 O O . LEU A 1 88 ? 14.307 4.855 24.721 1.00 9.42 88 LEU A O 1
ATOM 1356 N N . ALA A 1 89 ? 13.716 4.735 26.890 1.00 8.99 89 ALA A N 1
ATOM 1357 C CA . ALA A 1 89 ? 13.112 3.410 26.793 1.00 8.80 89 ALA A CA 1
ATOM 1358 C C . ALA A 1 89 ? 11.598 3.472 26.649 1.00 9.51 89 ALA A C 1
ATOM 1359 O O . ALA A 1 89 ? 10.929 4.353 27.195 1.00 10.07 89 ALA A O 1
ATOM 1366 N N . GLY A 1 90 ? 11.069 2.479 25.931 1.00 9.10 90 GLY A N 1
ATOM 1367 C CA . GLY A 1 90 ? 9.651 2.223 25.852 1.00 8.87 90 GLY A CA 1
ATOM 1368 C C . GLY A 1 90 ? 9.240 0.969 26.611 1.00 8.67 90 GLY A C 1
ATOM 1369 O O . GLY A 1 90 ? 10.036 0.315 27.296 1.00 9.85 90 GLY A O 1
ATOM 1373 N N . ASN A 1 91 ? 7.961 0.627 26.474 1.00 8.82 91 ASN A N 1
ATOM 1374 C CA . ASN A 1 91 ? 7.417 -0.522 27.181 1.00 10.26 91 ASN A CA 1
ATOM 1375 C C . ASN A 1 91 ? 8.097 -1.826 26.770 1.00 9.45 91 ASN A C 1
ATOM 1376 O O . ASN A 1 91 ? 8.428 -2.651 27.635 1.00 9.88 91 ASN A O 1
ATOM 1387 N N . HIS A 1 92 ? 8.312 -2.053 25.467 1.00 9.16 92 HIS A N 1
ATOM 1388 C CA . HIS A 1 92 ? 8.931 -3.315 25.060 1.00 10.24 92 HIS A CA 1
ATOM 1389 C C . HIS A 1 92 ? 10.355 -3.421 25.578 1.00 9.65 92 HIS A C 1
ATOM 1390 O O . HIS A 1 92 ? 10.816 -4.509 25.945 1.00 10.93 92 HIS A O 1
ATOM 1405 N N . ASP A 1 93 ? 11.078 -2.302 25.632 1.00 9.56 93 ASP A N 1
ATOM 1406 C CA . ASP A 1 93 ? 12.427 -2.333 26.191 1.00 9.89 93 ASP A CA 1
ATOM 1407 C C . ASP A 1 93 ? 12.413 -2.828 27.625 1.00 10.24 93 ASP A C 1
ATOM 1408 O O . ASP A 1 93 ? 13.315 -3.553 28.064 1.00 10.34 93 ASP A O 1
ATOM 1417 N N . HIS A 1 94 ? 11.420 -2.397 28.380 1.00 9.94 94 HIS A N 1
ATOM 1418 C CA . HIS A 1 94 ? 11.272 -2.750 29.781 1.00 10.62 94 HIS A CA 1
ATOM 1419 C C . HIS A 1 94 ? 10.729 -4.157 30.010 1.00 10.95 94 HIS A C 1
ATOM 1420 O O . HIS A 1 94 ? 10.744 -4.614 31.161 1.00 12.16 94 HIS A O 1
ATOM 1434 N N . LEU A 1 95 ? 10.290 -4.872 28.972 1.00 10.88 95 LEU A N 1
ATOM 1435 C CA . LEU A 1 95 ? 10.075 -6.310 29.102 1.00 11.65 95 LEU A CA 1
ATOM 1436 C C . LEU A 1 95 ? 11.394 -7.058 29.124 1.00 14.08 95 LEU A C 1
ATOM 1437 O O . LEU A 1 95 ? 11.436 -8.227 29.534 1.00 17.32 95 LEU A O 1
ATOM 1453 N N . GLY A 1 96 ? 12.469 -6.396 28.711 1.00 11.81 96 GLY A N 1
ATOM 1454 C CA . GLY A 1 96 ? 13.801 -6.932 28.830 1.00 12.27 96 GLY A CA 1
ATOM 1455 C C . GLY A 1 96 ? 14.612 -6.145 29.830 1.00 12.26 96 GLY A C 1
ATOM 1456 O O . GLY A 1 96 ? 14.084 -5.698 30.857 1.00 15.21 96 GLY A O 1
ATOM 1460 N N . ASN A 1 97 ? 15.873 -5.928 29.521 1.00 11.81 97 ASN A N 1
ATOM 1461 C CA . ASN A 1 97 ? 16.855 -5.367 30.447 1.00 11.92 97 ASN A CA 1
ATOM 1462 C C . ASN A 1 97 ? 17.214 -3.956 29.977 1.00 11.44 97 ASN A C 1
ATOM 1463 O O . ASN A 1 97 ? 17.985 -3.779 29.028 1.00 12.61 97 ASN A O 1
ATOM 1473 N N . VAL A 1 98 ? 16.638 -2.939 30.617 1.00 11.24 98 VAL A N 1
ATOM 1474 C CA . VAL A 1 98 ? 16.973 -1.571 30.240 1.00 11.12 98 VAL A CA 1
ATOM 1475 C C . VAL A 1 98 ? 18.352 -1.167 30.746 1.00 11.94 98 VAL A C 1
ATOM 1476 O O . VAL A 1 98 ? 19.044 -0.366 30.105 1.00 11.67 98 VAL A O 1
ATOM 1489 N N . SER A 1 99 ? 18.792 -1.721 31.877 1.00 12.23 99 SER A N 1
ATOM 1490 C CA . SER A 1 99 ? 20.159 -1.461 32.313 1.00 12.42 99 SER A CA 1
ATOM 1491 C C . SER A 1 99 ? 21.160 -1.833 31.231 1.00 13.56 99 SER A C 1
ATOM 1492 O O . SER A 1 99 ? 22.222 -1.207 31.124 1.00 13.40 99 SER A O 1
ATOM 1500 N N . ALA A 1 100 ? 20.850 -2.854 30.424 1.00 12.48 100 ALA A N 1
ATOM 1501 C CA . ALA A 1 100 ? 21.744 -3.237 29.335 1.00 12.65 100 ALA A CA 1
ATOM 1502 C C . ALA A 1 100 ? 21.831 -2.148 28.274 1.00 11.41 100 ALA A C 1
ATOM 1503 O O . ALA A 1 100 ? 22.904 -1.921 27.701 1.00 11.89 100 ALA A O 1
ATOM 1510 N N . GLN A 1 101 ? 20.710 -1.502 27.956 1.00 11.26 101 GLN A N 1
ATOM 1511 C CA . GLN A 1 101 ? 20.728 -0.405 26.990 1.00 10.67 101 GLN A CA 1
ATOM 1512 C C . GLN A 1 101 ? 21.502 0.787 27.527 1.00 10.40 101 GLN A C 1
ATOM 1513 O O . GLN A 1 101 ? 22.185 1.480 26.766 1.00 11.62 101 GLN A O 1
ATOM 1527 N N . ILE A 1 102 ? 21.434 1.028 28.840 1.00 10.97 102 ILE A N 1
ATOM 1528 C CA . ILE A 1 102 ? 22.243 2.084 29.433 1.00 12.22 102 ILE A CA 1
ATOM 1529 C C . ILE A 1 102 ? 23.724 1.722 29.365 1.00 11.86 102 ILE A C 1
ATOM 1530 O O . ILE A 1 102 ? 24.568 2.551 28.999 1.00 12.30 102 ILE A O 1
ATOM 1546 N N . ALA A 1 103 ? 24.063 0.477 29.700 1.00 12.55 103 ALA A N 1
ATOM 1547 C CA . ALA A 1 103 ? 25.460 0.038 29.677 1.00 13.41 103 ALA A CA 1
ATOM 1548 C C . ALA A 1 103 ? 26.043 0.058 28.265 1.00 13.31 103 ALA A C 1
ATOM 1549 O O . ALA A 1 103 ? 27.260 0.227 28.092 1.00 13.93 103 ALA A O 1
ATOM 1556 N N . TYR A 1 104 ? 25.201 -0.149 27.245 1.00 11.87 104 TYR A N 1
ATOM 1557 C CA . TYR A 1 104 ? 25.665 -0.140 25.864 1.00 11.70 104 TYR A CA 1
ATOM 1558 C C . TYR A 1 104 ? 26.258 1.211 25.473 1.00 11.99 104 TYR A C 1
ATOM 1559 O O . TYR A 1 104 ? 27.052 1.278 24.529 1.00 12.17 104 TYR A O 1
ATOM 1577 N N . SER A 1 105 ? 25.920 2.279 26.204 1.00 12.29 105 SER A N 1
ATOM 1578 C CA . SER A 1 105 ? 26.533 3.587 25.978 1.00 12.52 105 SER A CA 1
ATOM 1579 C C . SER A 1 105 ? 28.049 3.554 26.090 1.00 13.34 105 SER A C 1
ATOM 1580 O O . SER A 1 105 ? 28.732 4.386 25.476 1.00 14.08 105 SER A O 1
ATOM 1588 N N . LYS A 1 106 ? 28.591 2.636 26.883 1.00 13.37 106 LYS A N 1
ATOM 1589 C CA . LYS A 1 106 ? 30.035 2.503 27.039 1.00 14.59 106 LYS A CA 1
ATOM 1590 C C . LYS A 1 106 ? 30.674 1.666 25.942 1.00 15.51 106 LYS A C 1
ATOM 1591 O O . LYS A 1 106 ? 31.910 1.616 25.861 1.00 18.04 106 LYS A O 1
ATOM 1610 N N . ILE A 1 107 ? 29.867 1.020 25.107 1.00 14.34 107 ILE A N 1
ATOM 1611 C CA . ILE A 1 107 ? 30.349 0.175 24.029 1.00 15.35 107 ILE A CA 1
ATOM 1612 C C . ILE A 1 107 ? 30.305 0.898 22.689 1.00 14.44 107 ILE A C 1
ATOM 1613 O O . ILE A 1 107 ? 31.245 0.802 21.902 1.00 17.37 107 ILE A O 1
ATOM 1629 N N . SER A 1 108 ? 29.229 1.625 22.410 1.00 14.40 108 SER A N 1
ATOM 1630 C CA . SER A 1 108 ? 29.038 2.299 21.133 1.00 13.03 108 SER A CA 1
ATOM 1631 C C . SER A 1 108 ? 29.132 3.809 21.328 1.00 13.19 108 SER A C 1
ATOM 1632 O O . SER A 1 108 ? 28.334 4.395 22.062 1.00 13.44 108 SER A O 1
ATOM 1640 N N . LYS A 1 109 ? 30.081 4.435 20.633 1.00 14.80 109 LYS A N 1
ATOM 1641 C CA . LYS A 1 109 ? 30.276 5.875 20.779 1.00 13.98 109 LYS A CA 1
ATOM 1642 C C . LYS A 1 109 ? 28.982 6.654 20.543 1.00 14.12 109 LYS A C 1
ATOM 1643 O O . LYS A 1 109 ? 28.638 7.559 21.314 1.00 14.71 109 LYS A O 1
ATOM 1662 N N . ARG A 1 110 ? 28.242 6.313 19.482 1.00 12.74 110 ARG A N 1
ATOM 1663 C CA . ARG A 1 110 ? 27.074 7.108 19.116 1.00 12.89 110 ARG A CA 1
ATOM 1664 C C . ARG A 1 110 ? 25.855 6.845 19.992 1.00 12.13 110 ARG A C 1
ATOM 1665 O O . ARG A 1 110 ? 24.903 7.616 19.931 1.00 12.66 110 ARG A O 1
ATOM 1686 N N . TRP A 1 111 ? 25.835 5.799 20.805 1.00 11.37 111 TRP A N 1
ATOM 1687 C CA . TRP A 1 111 ? 24.659 5.496 21.617 1.00 11.09 111 TRP A CA 1
ATOM 1688 C C . TRP A 1 111 ? 24.815 6.153 22.976 1.00 11.59 111 TRP A C 1
ATOM 1689 O O . TRP A 1 111 ? 25.735 5.811 23.725 1.00 12.61 111 TRP A O 1
ATOM 1710 N N . ASN A 1 112 ? 23.922 7.087 23.312 1.00 10.81 112 ASN A N 1
ATOM 1711 C CA . ASN A 1 112 ? 24.000 7.816 24.579 1.00 10.89 112 ASN A CA 1
ATOM 1712 C C . ASN A 1 112 ? 22.705 7.616 25.347 1.00 10.56 112 ASN A C 1
ATOM 1713 O O . ASN A 1 112 ? 21.643 8.078 24.918 1.00 11.92 112 ASN A O 1
ATOM 1724 N N . PHE A 1 113 ? 22.806 6.943 26.463 1.00 11.88 113 PHE A N 1
ATOM 1725 C CA . PHE A 1 113 ? 21.663 6.561 27.279 1.00 11.10 113 PHE A CA 1
ATOM 1726 C C . PHE A 1 113 ? 22.192 6.406 28.695 1.00 11.32 113 PHE A C 1
ATOM 1727 O O . PHE A 1 113 ? 22.505 5.291 29.122 1.00 11.86 113 PHE A O 1
ATOM 1744 N N . PRO A 1 114 ? 22.361 7.494 29.451 1.00 11.46 114 PRO A N 1
ATOM 1745 C CA . PRO A 1 114 ? 23.125 7.395 30.705 1.00 12.49 114 PRO A CA 1
ATOM 1746 C C . PRO A 1 114 ? 22.343 6.867 31.888 1.00 11.36 114 PRO A C 1
ATOM 1747 O O . PRO A 1 114 ? 22.961 6.405 32.858 1.00 13.70 114 PRO A O 1
ATOM 1758 N N . SER A 1 115 ? 21.034 6.923 31.842 1.00 11.46 115 SER A N 1
ATOM 1759 C CA . SER A 1 115 ? 20.158 6.571 32.957 1.00 12.44 115 SER A CA 1
ATOM 1760 C C . SER A 1 115 ? 18.740 6.557 32.398 1.00 10.98 115 SER A C 1
ATOM 1761 O O . SER A 1 115 ? 18.515 7.035 31.282 1.00 10.61 115 SER A O 1
ATOM 1769 N N . PRO A 1 116 ? 17.756 6.025 33.129 1.00 10.37 116 PRO A N 1
ATOM 1770 C CA . PRO A 1 116 ? 16.393 5.983 32.577 1.00 10.34 116 PRO A CA 1
ATOM 1771 C C . PRO A 1 116 ? 15.830 7.346 32.225 1.00 10.31 116 PRO A C 1
ATOM 1772 O O . PRO A 1 116 ? 15.118 7.486 31.224 1.00 10.62 116 PRO A O 1
ATOM 1783 N N . TYR A 1 117 ? 16.143 8.367 33.013 1.00 11.11 117 TYR A N 1
ATOM 1784 C CA . TYR A 1 117 ? 15.721 9.723 32.704 1.00 9.94 117 TYR A CA 1
ATOM 1785 C C . TYR A 1 117 ? 16.875 10.660 32.994 1.00 10.40 117 TYR A C 1
ATOM 1786 O O . TYR A 1 117 ? 17.683 10.411 33.895 1.00 11.80 117 TYR A O 1
ATOM 1804 N N . TYR A 1 118 ? 16.953 11.744 32.230 1.00 10.31 118 TYR A N 1
ATOM 1805 C CA . TYR A 1 118 ? 18.115 12.623 32.308 1.00 11.13 118 TYR A CA 1
ATOM 1806 C C . TYR A 1 118 ? 17.833 13.907 31.545 1.00 11.61 118 TYR A C 1
ATOM 1807 O O . TYR A 1 118 ? 16.884 14.002 30.763 1.00 11.73 118 TYR A O 1
ATOM 1825 N N . ARG A 1 119 ? 18.686 14.894 31.780 1.00 11.75 119 ARG A N 1
ATOM 1826 C CA . ARG A 1 119 ? 18.614 16.191 31.125 1.00 12.82 119 ARG A CA 1
ATOM 1827 C C . ARG A 1 119 ? 19.727 16.332 30.098 1.00 13.56 119 ARG A C 1
ATOM 1828 O O . ARG A 1 119 ? 20.888 16.013 30.375 1.00 14.93 119 ARG A O 1
ATOM 1849 N N . LEU A 1 120 ? 19.371 16.836 28.921 1.00 12.66 120 LEU A N 1
ATOM 1850 C CA . LEU A 1 120 ? 20.323 17.324 27.932 1.00 12.99 120 LEU A CA 1
ATOM 1851 C C . LEU A 1 120 ? 20.237 18.842 27.838 1.00 13.97 120 LEU A C 1
ATOM 1852 O O . LEU A 1 120 ? 19.147 19.415 27.916 1.00 14.26 120 LEU A O 1
ATOM 1868 N N . ARG A 1 121 ? 21.380 19.498 27.660 1.00 14.37 121 ARG A N 1
ATOM 1869 C CA . ARG A 1 121 ? 21.393 20.930 27.410 1.00 16.95 121 ARG A CA 1
ATOM 1870 C C . ARG A 1 121 ? 22.261 21.214 26.200 1.00 17.85 121 ARG A C 1
ATOM 1871 O O . ARG A 1 121 ? 23.368 20.674 26.080 1.00 18.71 121 ARG A O 1
ATOM 1892 N N . PHE A 1 122 ? 21.780 22.102 25.338 1.00 16.94 122 PHE A N 1
ATOM 1893 C CA . PHE A 1 122 ? 22.496 22.505 24.139 1.00 18.26 122 PHE A CA 1
ATOM 1894 C C . PHE A 1 122 ? 22.518 24.022 24.037 1.00 21.20 122 PHE A C 1
ATOM 1895 O O . PHE A 1 122 ? 21.577 24.713 24.430 1.00 22.19 122 PHE A O 1
ATOM 1912 N N . LYS A 1 123 ? 23.618 24.545 23.514 1.00 21.02 123 LYS A N 1
ATOM 1913 C CA . LYS A 1 123 ? 23.697 25.934 23.095 1.00 25.91 123 LYS A CA 1
ATOM 1914 C C . LYS A 1 123 ? 23.650 25.949 21.577 1.00 40.32 123 LYS A C 1
ATOM 1915 O O . LYS A 1 123 ? 24.397 25.212 20.925 1.00 38.80 123 LYS A O 1
ATOM 1934 N N . ILE A 1 124 ? 22.757 26.755 21.014 1.00 25.53 124 ILE A N 1
ATOM 1935 C CA . ILE A 1 124 ? 22.728 26.915 19.564 1.00 26.86 124 ILE A CA 1
ATOM 1936 C C . ILE A 1 124 ? 24.033 27.605 19.169 1.00 28.00 124 ILE A C 1
ATOM 1937 O O . ILE A 1 124 ? 24.345 28.681 19.695 1.00 30.32 124 ILE A O 1
ATOM 1953 N N . PRO A 1 125 ? 24.840 27.017 18.284 1.00 45.25 125 PRO A N 1
ATOM 1954 C CA . PRO A 1 125 ? 26.167 27.586 18.001 1.00 39.66 125 PRO A CA 1
ATOM 1955 C C . PRO A 1 125 ? 26.093 29.005 17.452 1.00 29.24 125 PRO A C 1
ATOM 1956 O O . PRO A 1 125 ? 25.201 29.345 16.674 1.00 44.85 125 PRO A O 1
ATOM 1967 N N . ARG A 1 126 ? 27.056 29.832 17.869 1.00 33.75 126 ARG A N 1
ATOM 1968 C CA A ARG A 1 126 ? 27.145 31.227 17.432 0.52 35.43 126 ARG A CA 1
ATOM 1969 C CA B ARG A 1 126 ? 27.156 31.232 17.452 0.48 35.10 126 ARG A CA 1
ATOM 1970 C C . ARG A 1 126 ? 25.930 32.042 17.870 1.00 31.51 126 ARG A C 1
ATOM 1971 O O . ARG A 1 126 ? 25.507 32.971 17.175 1.00 30.81 126 ARG A O 1
ATOM 2012 N N . SER A 1 127 ? 25.369 31.690 19.024 1.00 32.91 127 SER A N 1
ATOM 2013 C CA . SER A 1 127 ? 24.273 32.415 19.645 1.00 31.37 127 SER A CA 1
ATOM 2014 C C . SER A 1 127 ? 24.349 32.132 21.137 1.00 26.77 127 SER A C 1
ATOM 2015 O O . SER A 1 127 ? 25.043 31.211 21.574 1.00 36.36 127 SER A O 1
ATOM 2023 N N . ASN A 1 128 ? 23.598 32.906 21.916 1.00 29.33 128 ASN A N 1
ATOM 2024 C CA . ASN A 1 128 ? 23.457 32.625 23.339 1.00 34.67 128 ASN A CA 1
ATOM 2025 C C . ASN A 1 128 ? 22.139 31.927 23.662 1.00 32.80 128 ASN A C 1
ATOM 2026 O O . ASN A 1 128 ? 21.732 31.883 24.827 1.00 34.85 128 ASN A O 1
ATOM 2037 N N . VAL A 1 129 ? 21.483 31.364 22.659 1.00 26.11 129 VAL A N 1
ATOM 2038 C CA . VAL A 1 129 ? 20.190 30.712 22.835 1.00 24.11 129 VAL A CA 1
ATOM 2039 C C . VAL A 1 129 ? 20.422 29.273 23.274 1.00 25.48 129 VAL A C 1
ATOM 2040 O O . VAL A 1 129 ? 21.277 28.569 22.726 1.00 25.22 129 VAL A O 1
ATOM 2053 N N . SER A 1 130 ? 19.655 28.826 24.264 1.00 20.15 130 SER A N 1
ATOM 2054 C CA . SER A 1 130 ? 19.848 27.520 24.874 1.00 19.92 130 SER A CA 1
ATOM 2055 C C . SER A 1 130 ? 18.603 26.656 24.717 1.00 18.18 130 SER A C 1
ATOM 2056 O O . SER A 1 130 ? 17.480 27.162 24.603 1.00 18.58 130 SER A O 1
ATOM 2064 N N . VAL A 1 131 ? 18.824 25.347 24.732 1.00 17.48 131 VAL A N 1
ATOM 2065 C CA . VAL A 1 131 ? 17.761 24.354 24.620 1.00 15.89 131 VAL A CA 1
ATOM 2066 C C . VAL A 1 131 ? 17.985 23.305 25.698 1.00 16.39 131 VAL A C 1
ATOM 2067 O O . VAL A 1 131 ? 19.095 22.787 25.838 1.00 18.19 131 VAL A O 1
ATOM 2080 N N . ALA A 1 132 ? 16.948 22.985 26.457 1.00 13.60 132 ALA A N 1
ATOM 2081 C CA . ALA A 1 132 ? 16.971 21.848 27.363 1.00 14.41 132 ALA A CA 1
ATOM 2082 C C . ALA A 1 132 ? 16.018 20.783 26.850 1.00 13.72 132 ALA A C 1
ATOM 2083 O O . ALA A 1 132 ? 14.927 21.105 26.369 1.00 14.78 132 ALA A O 1
ATOM 2090 N N . ILE A 1 133 ? 16.443 19.522 26.925 1.00 12.30 133 ILE A N 1
ATOM 2091 C CA . ILE A 1 133 ? 15.599 18.383 26.591 1.00 11.82 133 ILE A CA 1
ATOM 2092 C C . ILE A 1 133 ? 15.626 17.428 27.772 1.00 12.14 133 ILE A C 1
ATOM 2093 O O . ILE A 1 133 ? 16.697 16.930 28.150 1.00 13.14 133 ILE A O 1
ATOM 2109 N N . PHE A 1 134 ? 14.461 17.181 28.356 1.00 11.12 134 PHE A N 1
ATOM 2110 C CA . PHE A 1 134 ? 14.318 16.248 29.462 1.00 10.39 134 PHE A CA 1
ATOM 2111 C C . PHE A 1 134 ? 13.798 14.938 28.906 1.00 10.55 134 PHE A C 1
ATOM 2112 O O . PHE A 1 134 ? 12.670 14.869 28.401 1.00 11.49 134 PHE A O 1
ATOM 2129 N N . MET A 1 135 ? 14.629 13.914 28.985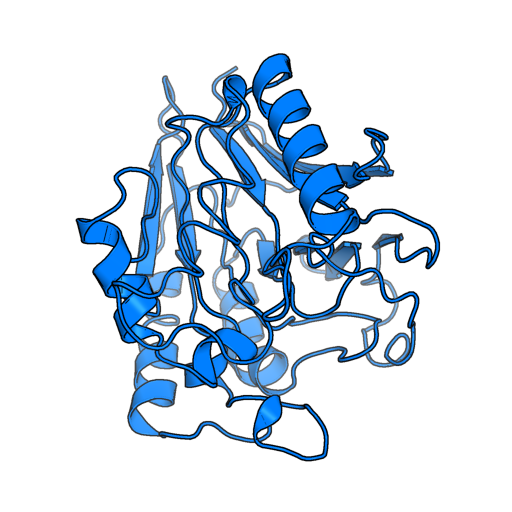 1.00 10.43 135 MET A N 1
ATOM 2130 C CA . MET A 1 135 ? 14.308 12.573 28.514 1.00 9.72 135 MET A CA 1
ATOM 2131 C C . MET A 1 135 ? 13.758 11.778 29.689 1.00 9.68 135 MET A C 1
ATOM 2132 O O . MET A 1 135 ? 14.459 11.579 30.688 1.00 11.04 135 MET A O 1
ATOM 2146 N N . LEU A 1 136 ? 12.507 11.352 29.584 1.00 9.02 136 LEU A N 1
ATOM 2147 C CA . LEU A 1 136 ? 11.813 10.685 30.669 1.00 9.84 136 LEU A CA 1
ATOM 2148 C C . LEU A 1 136 ? 11.698 9.193 30.421 1.00 8.88 136 LEU A C 1
ATOM 2149 O O . LEU A 1 136 ? 11.719 8.725 29.279 1.00 9.81 136 LEU A O 1
ATOM 2165 N N . ASP A 1 137 ? 11.522 8.452 31.512 1.00 9.61 137 ASP A N 1
ATOM 2166 C CA . ASP A 1 137 ? 11.144 7.041 31.439 1.00 9.55 137 ASP A CA 1
ATOM 2167 C C . ASP A 1 137 ? 9.675 6.934 31.837 1.00 8.77 137 ASP A C 1
ATOM 2168 O O . ASP A 1 137 ? 9.328 6.848 33.023 1.00 9.27 137 ASP A O 1
ATOM 2177 N N . THR A 1 138 ? 8.796 6.920 30.844 1.00 9.03 138 THR A N 1
ATOM 2178 C CA . THR A 1 138 ? 7.384 6.927 31.174 1.00 9.09 138 THR A CA 1
ATOM 2179 C C . THR A 1 138 ? 6.907 5.570 31.664 1.00 9.26 138 THR A C 1
ATOM 2180 O O . THR A 1 138 ? 5.822 5.469 32.245 1.00 9.53 138 THR A O 1
ATOM 2191 N N . VAL A 1 139 ? 7.695 4.523 31.434 1.00 9.18 139 VAL A N 1
ATOM 2192 C CA . VAL A 1 139 ? 7.348 3.199 31.924 1.00 9.78 139 VAL A CA 1
ATOM 2193 C C . VAL A 1 139 ? 7.558 3.116 33.429 1.00 10.33 139 VAL A C 1
ATOM 2194 O O . VAL A 1 139 ? 6.709 2.598 34.163 1.00 10.49 139 VAL A O 1
ATOM 2207 N N . THR A 1 140 ? 8.706 3.582 33.920 1.00 10.23 140 THR A N 1
ATOM 2208 C CA . THR A 1 140 ? 8.880 3.555 35.370 1.00 10.80 140 THR A CA 1
ATOM 2209 C C . THR A 1 140 ? 7.969 4.572 36.043 1.00 11.33 140 THR A C 1
ATOM 2210 O O . THR A 1 140 ? 7.590 4.378 37.197 1.00 11.89 140 THR A O 1
ATOM 2221 N N . LEU A 1 141 ? 7.589 5.645 35.341 1.00 9.26 141 LEU A N 1
ATOM 2222 C CA . LEU A 1 141 ? 6.684 6.622 35.931 1.00 11.06 141 LEU A CA 1
ATOM 2223 C C . LEU A 1 141 ? 5.267 6.086 36.036 1.00 10.79 141 LEU A C 1
ATOM 2224 O O . LEU A 1 141 ? 4.579 6.321 37.034 1.00 12.60 141 LEU A O 1
ATOM 2240 N N . CYS A 1 142 ? 4.775 5.417 34.996 1.00 10.23 142 CYS A N 1
ATOM 2241 C CA . CYS A 1 142 ? 3.361 5.107 34.862 1.00 10.38 142 CYS A CA 1
ATOM 2242 C C . CYS A 1 142 ? 3.029 3.623 34.901 1.00 11.22 142 CYS A C 1
ATOM 2243 O O . CYS A 1 142 ? 1.866 3.282 35.119 1.00 12.60 142 CYS A O 1
ATOM 2250 N N . GLY A 1 143 ? 3.994 2.749 34.654 1.00 10.89 143 GLY A N 1
ATOM 2251 C CA . GLY A 1 143 ? 3.775 1.332 34.482 1.00 10.81 143 GLY A CA 1
ATOM 2252 C C . GLY A 1 143 ? 4.085 0.886 33.066 1.00 10.41 143 GLY A C 1
ATOM 2253 O O . GLY A 1 143 ? 4.176 1.688 32.129 1.00 10.85 143 GLY A O 1
ATOM 2257 N N . ASN A 1 144 ? 4.248 -0.423 32.927 1.00 11.41 144 ASN A N 1
ATOM 2258 C CA . ASN A 1 144 ? 4.507 -1.049 31.640 1.00 11.39 144 ASN A CA 1
ATOM 2259 C C . ASN A 1 144 ? 3.181 -1.504 31.054 1.00 10.74 144 ASN A C 1
ATOM 2260 O O . ASN A 1 144 ? 2.509 -2.362 31.632 1.00 12.78 144 ASN A O 1
ATOM 2271 N N . SER A 1 145 ? 2.787 -0.913 29.925 1.00 11.71 145 SER A N 1
ATOM 2272 C CA . SER A 1 145 ? 1.510 -1.263 29.308 1.00 11.87 145 SER A CA 1
ATOM 2273 C C . SER A 1 145 ? 1.409 -2.757 29.015 1.00 12.69 145 SER A C 1
ATOM 2274 O O . SER A 1 145 ? 0.311 -3.316 29.044 1.00 14.55 145 SER A O 1
ATOM 2282 N N . ASP A 1 146 ? 2.540 -3.423 28.786 1.00 12.43 146 ASP A N 1
ATOM 2283 C CA . ASP A 1 146 ? 2.519 -4.848 28.471 1.00 15.38 146 ASP A CA 1
ATOM 2284 C C . ASP A 1 146 ? 2.279 -5.724 29.694 1.00 14.69 146 ASP A C 1
ATOM 2285 O O . ASP A 1 146 ? 2.100 -6.945 29.542 1.00 17.42 146 ASP A O 1
ATOM 2294 N N . ASP A 1 147 ? 2.263 -5.143 30.901 1.00 14.16 147 ASP A N 1
ATOM 2295 C CA . ASP A 1 147 ? 1.920 -5.886 32.100 1.00 14.58 147 ASP A CA 1
ATOM 2296 C C . ASP A 1 147 ? 0.423 -6.013 32.299 1.00 16.22 147 ASP A C 1
ATOM 2297 O O . ASP A 1 147 ? 0.001 -6.697 33.242 1.00 19.30 147 ASP A O 1
ATOM 2306 N N . PHE A 1 148 ? -0.387 -5.363 31.461 1.00 16.46 148 PHE A N 1
ATOM 2307 C CA . PHE A 1 148 ? -1.829 -5.308 31.657 1.00 17.65 148 PHE A CA 1
ATOM 2308 C C . PHE A 1 148 ? -2.548 -5.780 30.404 1.00 19.33 148 PHE A C 1
ATOM 2309 O O . PHE A 1 148 ? -2.130 -5.475 29.281 1.00 20.98 148 PHE A O 1
ATOM 2326 N N . VAL A 1 149 ? -3.618 -6.556 30.590 1.00 20.63 149 VAL A N 1
ATOM 2327 C CA . VAL A 1 149 ? -4.399 -6.999 29.442 1.00 22.38 149 VAL A CA 1
ATOM 2328 C C . VAL A 1 149 ? -4.875 -5.801 28.632 1.00 22.91 149 VAL A C 1
ATOM 2329 O O . VAL A 1 149 ? -4.938 -5.857 27.399 1.00 24.30 149 VAL A O 1
ATOM 2342 N N . SER A 1 150 ? -5.181 -4.690 29.306 1.00 23.85 150 SER A N 1
ATOM 2343 C CA . SER A 1 150 ? -5.671 -3.497 28.634 1.00 27.84 150 SER A CA 1
ATOM 2344 C C . SER A 1 150 ? -4.618 -2.860 27.739 1.00 25.87 150 SER A C 1
ATOM 2345 O O . SER A 1 150 ? -4.962 -2.014 26.906 1.00 25.01 150 SER A O 1
ATOM 2353 N N . GLN A 1 151 ? -3.349 -3.225 27.901 1.00 20.92 151 GLN A N 1
ATOM 2354 C CA . GLN A 1 151 ? -2.263 -2.577 27.173 1.00 21.31 151 GLN A CA 1
ATOM 2355 C C . GLN A 1 151 ? -2.222 -1.079 27.454 1.00 21.88 151 GLN A C 1
ATOM 2356 O O . GLN A 1 151 ? -1.806 -0.288 26.607 1.00 25.24 151 GLN A O 1
ATOM 2370 N N . GLN A 1 152 ? -2.633 -0.684 28.659 1.00 18.42 152 GLN A N 1
ATOM 2371 C CA . GLN A 1 152 ? -2.473 0.655 29.190 1.00 18.42 152 GLN A CA 1
ATOM 2372 C C . GLN A 1 152 ? -1.620 0.580 30.443 1.00 17.23 152 GLN A C 1
ATOM 2373 O O . GLN A 1 152 ? -1.667 -0.421 31.170 1.00 17.98 152 GLN A O 1
ATOM 2387 N N . PRO A 1 153 ? -0.835 1.605 30.727 1.00 14.79 153 PRO A N 1
ATOM 2388 C CA . PRO A 1 153 ? -0.014 1.574 31.940 1.00 13.97 153 PRO A CA 1
ATOM 2389 C C . PRO A 1 153 ? -0.855 1.949 33.144 1.00 15.25 153 PRO A C 1
ATOM 2390 O O . PRO A 1 153 ? -1.001 3.129 33.487 1.00 17.33 153 PRO A O 1
ATOM 2401 N N . GLU A 1 154 ? -1.436 0.937 33.786 1.00 15.79 154 GLU A N 1
ATOM 2402 C CA . GLU A 1 154 ? -2.449 1.191 34.796 1.00 16.39 154 GLU A CA 1
ATOM 2403 C C . GLU A 1 154 ? -1.845 1.674 36.109 1.00 16.90 154 GLU A C 1
ATOM 2404 O O . GLU A 1 154 ? -2.490 2.447 36.828 1.00 20.58 154 GLU A O 1
ATOM 2416 N N . ARG A 1 155 ? -0.632 1.234 36.447 1.00 14.41 155 ARG A N 1
ATOM 2417 C CA . ARG A 1 155 ? 0.031 1.647 37.674 1.00 14.18 155 ARG A CA 1
ATOM 2418 C C . ARG A 1 155 ? 1.505 1.293 37.557 1.00 13.15 155 ARG A C 1
ATOM 2419 O O . ARG A 1 155 ? 1.853 0.328 36.865 1.00 14.84 155 ARG A O 1
ATOM 2440 N N . PRO A 1 156 ? 2.391 2.052 38.202 1.00 13.33 156 PRO A N 1
ATOM 2441 C CA . PRO A 1 156 ? 3.814 1.731 38.137 1.00 12.75 156 PRO A CA 1
ATOM 2442 C C . PRO A 1 156 ? 4.139 0.482 38.929 1.00 13.46 156 PRO A C 1
ATOM 2443 O O . PRO A 1 156 ? 3.490 0.159 39.930 1.00 15.77 156 PRO A O 1
ATOM 2454 N N . ARG A 1 157 ? 5.157 -0.225 38.462 1.00 12.28 157 ARG A N 1
ATOM 2455 C CA . ARG A 1 157 ? 5.621 -1.416 39.168 1.00 12.66 157 ARG A CA 1
ATOM 2456 C C . ARG A 1 157 ? 6.207 -1.071 40.529 1.00 14.69 157 ARG A C 1
ATOM 2457 O O . ARG A 1 157 ? 6.053 -1.845 41.485 1.00 15.53 157 ARG A O 1
ATOM 2478 N N . ASN A 1 158 ? 6.876 0.079 40.628 1.00 12.51 158 ASN A N 1
ATOM 2479 C CA . ASN A 1 158 ? 7.610 0.456 41.828 1.00 12.16 158 ASN A CA 1
ATOM 2480 C C . ASN A 1 158 ? 7.278 1.898 42.196 1.00 12.48 158 ASN A C 1
ATOM 2481 O O . ASN A 1 158 ? 7.563 2.831 41.429 1.00 12.38 158 ASN A O 1
ATOM 2492 N N . LEU A 1 159 ? 6.688 2.081 43.378 1.00 12.98 159 LEU A N 1
ATOM 2493 C CA . LEU A 1 159 ? 6.216 3.397 43.781 1.00 14.30 159 LEU A CA 1
ATOM 2494 C C . LEU A 1 159 ? 7.364 4.361 43.990 1.00 14.01 159 LEU A C 1
ATOM 2495 O O . LEU A 1 159 ? 7.255 5.540 43.625 1.00 13.34 159 LEU A O 1
ATOM 2511 N N . ALA A 1 160 ? 8.453 3.904 44.614 1.00 13.35 160 ALA A N 1
ATOM 2512 C CA . ALA A 1 160 ? 9.573 4.810 44.848 1.00 13.46 160 ALA A CA 1
ATOM 2513 C C . ALA A 1 160 ? 10.142 5.315 43.532 1.00 12.18 160 ALA A C 1
ATOM 2514 O O . ALA A 1 160 ? 10.449 6.504 43.402 1.00 13.19 160 ALA A O 1
ATOM 2521 N N . LEU A 1 161 ? 10.311 4.440 42.532 1.00 11.69 161 LEU A N 1
ATOM 2522 C CA . LEU A 1 161 ? 10.858 4.919 41.265 1.00 11.48 161 LEU A CA 1
ATOM 2523 C C . LEU A 1 161 ? 9.960 5.974 40.648 1.00 11.81 161 LEU A C 1
ATOM 2524 O O . LEU A 1 161 ? 10.440 6.979 40.109 1.00 12.22 161 LEU A O 1
ATOM 2540 N N . ALA A 1 162 ? 8.651 5.739 40.667 1.00 11.08 162 ALA A N 1
ATOM 2541 C CA . ALA A 1 162 ? 7.714 6.667 40.048 1.00 10.34 162 ALA A CA 1
ATOM 2542 C C . ALA A 1 162 ? 7.694 8.000 40.776 1.00 11.94 162 ALA A C 1
ATOM 2543 O O . ALA A 1 162 ? 7.752 9.069 40.149 1.00 13.05 162 ALA A O 1
ATOM 2550 N N . ARG A 1 163 ? 7.610 7.959 42.110 1.00 11.71 163 ARG A N 1
ATOM 2551 C CA . ARG A 1 163 ? 7.539 9.199 42.877 1.00 12.61 163 ARG A CA 1
ATOM 2552 C C . ARG A 1 163 ? 8.829 9.987 42.748 1.00 12.71 163 ARG A C 1
ATOM 2553 O O . ARG A 1 163 ? 8.811 11.226 42.692 1.00 13.41 163 ARG A O 1
ATOM 2574 N N . THR A 1 164 ? 9.965 9.288 42.700 1.00 11.98 164 THR A N 1
ATOM 2575 C CA . THR A 1 164 ? 11.252 9.958 42.564 1.00 11.80 164 THR A CA 1
ATOM 2576 C C . THR A 1 164 ? 11.368 10.646 41.214 1.00 12.35 164 THR A C 1
ATOM 2577 O O . THR A 1 164 ? 11.850 11.779 41.127 1.00 11.93 164 THR A O 1
ATOM 2588 N N . GLN A 1 165 ? 10.957 9.978 40.139 1.00 10.27 165 GLN A N 1
ATOM 2589 C CA . GLN A 1 165 ? 11.056 10.615 38.835 1.00 10.70 165 GLN A CA 1
ATOM 2590 C C . GLN A 1 165 ? 10.132 11.817 38.750 1.00 11.03 165 GLN A C 1
ATOM 2591 O O . GLN A 1 165 ? 10.511 12.853 38.196 1.00 11.52 165 GLN A O 1
ATOM 2605 N N . LEU A 1 166 ? 8.916 11.708 39.278 1.00 10.95 166 LEU A N 1
ATOM 2606 C CA . LEU A 1 166 ? 8.010 12.851 39.239 1.00 12.02 166 LEU A CA 1
ATOM 2607 C C . LEU A 1 166 ? 8.593 14.040 39.992 1.00 12.52 166 LEU A C 1
ATOM 2608 O O . LEU A 1 166 ? 8.529 15.186 39.519 1.00 13.16 166 LEU A O 1
ATOM 2624 N N . ALA A 1 167 ? 9.195 13.789 41.153 1.00 12.45 167 ALA A N 1
ATOM 2625 C CA . ALA A 1 167 ? 9.792 14.882 41.913 1.00 12.27 167 ALA A CA 1
ATOM 2626 C C . ALA A 1 167 ? 10.940 15.510 41.138 1.00 12.16 167 ALA A C 1
ATOM 2627 O O . ALA A 1 167 ? 11.131 16.728 41.165 1.00 13.31 167 ALA A O 1
ATOM 2634 N N . TRP A 1 168 ? 11.719 14.688 40.444 1.00 12.12 168 TRP A N 1
ATOM 2635 C CA . TRP A 1 168 ? 12.829 15.193 39.641 1.00 12.10 168 TRP A CA 1
ATOM 2636 C C . TRP A 1 168 ? 12.325 16.074 38.503 1.00 12.29 168 TRP A C 1
ATOM 2637 O O . TRP A 1 168 ? 12.862 17.163 38.256 1.00 13.68 168 TRP A O 1
ATOM 2658 N N . ILE A 1 169 ? 11.297 15.620 37.783 1.00 12.22 169 ILE A N 1
ATOM 2659 C CA A ILE A 1 169 ? 10.700 16.395 36.687 0.54 10.34 169 ILE A CA 1
ATOM 2660 C CA B ILE A 1 169 ? 10.867 16.454 36.679 0.46 13.41 169 ILE A CA 1
ATOM 2661 C C . ILE A 1 169 ? 10.239 17.755 37.186 1.00 12.18 169 ILE A C 1
ATOM 2662 O O . ILE A 1 169 ? 10.464 18.807 36.576 1.00 14.14 169 ILE A O 1
ATOM 2693 N N . LYS A 1 170 ? 9.504 17.733 38.297 1.00 13.67 170 LYS A N 1
ATOM 2694 C CA A LYS A 1 170 ? 8.995 18.973 38.863 0.54 14.12 170 LYS A CA 1
ATOM 2695 C CA B LYS A 1 170 ? 8.993 18.972 38.883 0.46 14.63 170 LYS A CA 1
ATOM 2696 C C . LYS A 1 170 ? 10.130 19.932 39.190 1.00 14.57 170 LYS A C 1
ATOM 2697 O O . LYS A 1 170 ? 10.089 21.112 38.820 1.00 16.08 170 LYS A O 1
ATOM 2734 N N . LYS A 1 171 ? 11.150 19.444 39.891 1.00 14.14 171 LYS A N 1
ATOM 2735 C CA . LYS A 1 171 ? 12.271 20.293 40.263 1.00 16.66 171 LYS A CA 1
ATOM 2736 C C . LYS A 1 171 ? 12.986 20.830 39.029 1.00 15.30 171 LYS A C 1
ATOM 2737 O O . LYS A 1 171 ? 13.305 22.021 38.946 1.00 17.26 171 LYS A O 1
ATOM 2756 N N . GLN A 1 172 ? 13.247 19.965 38.048 1.00 14.81 172 GLN A N 1
ATOM 2757 C CA . GLN A 1 172 ? 13.958 20.403 36.849 1.00 16.82 172 GLN A CA 1
ATOM 2758 C C . GLN A 1 172 ? 13.163 21.428 36.055 1.00 15.57 172 GLN A C 1
ATOM 2759 O O . GLN A 1 172 ? 13.724 22.422 35.571 1.00 17.12 172 GLN A O 1
ATOM 2773 N N . LEU A 1 173 ? 11.865 21.188 35.864 1.00 14.41 173 LEU A N 1
ATOM 2774 C CA . LEU A 1 173 ? 11.076 22.114 35.069 1.00 15.02 173 LEU A CA 1
ATOM 2775 C C . LEU A 1 173 ? 10.920 23.452 35.772 1.00 18.33 173 LEU A C 1
ATOM 2776 O O . LEU A 1 173 ? 10.898 24.500 35.112 1.00 18.75 173 LEU A O 1
ATOM 2792 N N . ALA A 1 174 ? 10.832 23.442 37.103 1.00 16.92 174 ALA A N 1
ATOM 2793 C CA . ALA A 1 174 ? 10.721 24.694 37.842 1.00 17.66 174 ALA A CA 1
ATOM 2794 C C . ALA A 1 174 ? 11.994 25.517 37.739 1.00 19.36 174 ALA A C 1
ATOM 2795 O O . ALA A 1 174 ? 11.941 26.751 37.780 1.00 22.29 174 ALA A O 1
ATOM 2802 N N . ALA A 1 175 ? 13.142 24.868 37.588 1.00 19.00 175 ALA A N 1
ATOM 2803 C CA . ALA A 1 175 ? 14.417 25.569 37.545 1.00 21.56 175 ALA A CA 1
ATOM 2804 C C . ALA A 1 175 ? 14.883 25.916 36.141 1.00 22.44 175 ALA A C 1
ATOM 2805 O O . ALA A 1 175 ? 15.801 26.734 36.006 1.00 25.54 175 ALA A O 1
ATOM 2812 N N . ALA A 1 176 ? 14.281 25.341 35.100 1.00 22.05 176 ALA A N 1
ATOM 2813 C CA . ALA A 1 176 ? 14.838 25.449 33.755 1.00 23.30 176 ALA A CA 1
ATOM 2814 C C . ALA A 1 176 ? 14.703 26.877 33.230 1.00 26.45 176 ALA A C 1
ATOM 2815 O O . ALA A 1 176 ? 13.593 27.418 33.138 1.00 27.57 176 ALA A O 1
ATOM 2822 N N . LYS A 1 177 ? 15.832 27.468 32.852 1.00 22.55 177 LYS A N 1
ATOM 2823 C CA . LYS A 1 177 ? 15.876 28.840 32.358 1.00 23.07 177 LYS A CA 1
ATOM 2824 C C . LYS A 1 177 ? 16.069 28.901 30.849 1.00 22.63 177 LYS A C 1
ATOM 2825 O O . LYS A 1 177 ? 16.243 29.997 30.298 1.00 25.74 177 LYS A O 1
ATOM 2844 N N . GLU A 1 178 ? 16.060 27.763 30.168 1.00 23.81 178 GLU A N 1
ATOM 2845 C CA . GLU A 1 178 ? 16.459 27.727 28.770 1.00 19.38 178 GLU A CA 1
ATOM 2846 C C . GLU A 1 178 ? 15.404 28.375 27.873 1.00 21.26 178 GLU A C 1
ATOM 2847 O O . GLU A 1 178 ? 14.217 28.444 28.192 1.00 21.86 178 GLU A O 1
ATOM 2859 N N . ASP A 1 179 ? 15.868 28.858 26.719 1.00 20.32 179 ASP A N 1
ATOM 2860 C CA . ASP A 1 179 ? 14.985 29.524 25.763 1.00 21.38 179 ASP A CA 1
ATOM 2861 C C . ASP A 1 179 ? 13.960 28.580 25.157 1.00 20.81 179 ASP A C 1
ATOM 2862 O O . ASP A 1 179 ? 12.853 29.001 24.796 1.00 20.97 179 ASP A O 1
ATOM 2871 N N . TYR A 1 180 ? 14.316 27.314 25.003 1.00 16.98 180 TYR A N 1
ATOM 2872 C CA . TYR A 1 180 ? 13.400 26.276 24.579 1.00 17.16 180 TYR A CA 1
ATOM 2873 C C . TYR A 1 180 ? 13.538 25.132 25.566 1.00 15.24 180 TYR A C 1
ATOM 2874 O O . TYR A 1 180 ? 14.650 24.797 25.983 1.00 16.67 180 TYR A O 1
ATOM 2892 N N . VAL A 1 181 ? 12.410 24.568 25.979 1.00 14.37 181 VAL A N 1
ATOM 2893 C CA . VAL A 1 181 ? 12.405 23.413 26.872 1.00 13.86 181 VAL A CA 1
ATOM 2894 C C . VAL A 1 181 ? 11.534 22.355 26.230 1.00 14.46 181 VAL A C 1
ATOM 2895 O O . VAL A 1 181 ? 10.339 22.583 25.984 1.00 14.00 181 VAL A O 1
ATOM 2908 N N . LEU A 1 182 ? 12.137 21.219 25.919 1.00 12.27 182 LEU A N 1
ATOM 2909 C CA A LEU A 1 182 ? 11.434 20.073 25.380 0.58 11.55 182 LEU A CA 1
ATOM 2910 C CA B LEU A 1 182 ? 11.428 20.076 25.381 0.42 11.67 182 LEU A CA 1
ATOM 2911 C C . LEU A 1 182 ? 11.440 18.968 26.420 1.00 11.00 182 LEU A C 1
ATOM 2912 O O . LEU A 1 182 ? 12.404 18.815 27.177 1.00 11.91 182 LEU A O 1
ATOM 2943 N N . VAL A 1 183 ? 10.352 18.211 26.463 1.00 10.48 183 VAL A N 1
ATOM 2944 C CA . VAL A 1 183 ? 10.268 17.008 27.275 1.00 10.25 183 VAL A CA 1
ATOM 2945 C C . VAL A 1 183 ? 9.927 15.873 26.334 1.00 9.44 183 VAL A C 1
ATOM 2946 O O . VAL A 1 183 ? 9.104 16.040 25.433 1.00 9.73 183 VAL A O 1
ATOM 2959 N N . ALA A 1 184 ? 10.554 14.734 26.531 1.00 9.98 184 ALA A N 1
ATOM 2960 C CA . ALA A 1 184 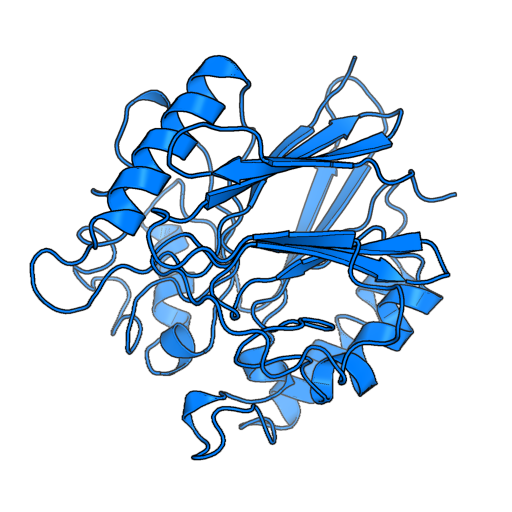? 10.348 13.571 25.680 1.00 8.79 184 ALA A CA 1
ATOM 2961 C C . ALA A 1 184 ? 10.103 12.354 26.548 1.00 9.70 184 ALA A C 1
ATOM 2962 O O . ALA A 1 184 ? 10.711 12.201 27.600 1.00 10.08 184 ALA A O 1
ATOM 2969 N N . GLY A 1 185 ? 9.231 11.476 26.083 1.00 8.94 185 GLY A N 1
ATOM 2970 C CA . GLY A 1 185 ? 8.956 10.222 26.766 1.00 9.01 185 GLY A CA 1
ATOM 2971 C C . GLY A 1 185 ? 8.294 9.274 25.794 1.00 7.93 185 GLY A C 1
ATOM 2972 O O . GLY A 1 185 ? 7.805 9.696 24.753 1.00 9.81 185 GLY A O 1
ATOM 2976 N N . HIS A 1 186 ? 8.257 7.992 26.126 1.00 8.93 186 HIS A N 1
ATOM 2977 C CA . HIS A 1 186 ? 7.690 7.045 25.168 1.00 9.08 186 HIS A CA 1
ATOM 2978 C C . HIS A 1 186 ? 6.191 7.232 25.002 1.00 8.39 186 HIS A C 1
ATOM 2979 O O . HIS A 1 186 ? 5.695 7.359 23.877 1.00 8.90 186 HIS A O 1
ATOM 2993 N N . TYR A 1 187 ? 5.443 7.219 26.109 1.00 8.69 187 TYR A N 1
ATOM 2994 C CA . TYR A 1 187 ? 3.991 7.253 26.047 1.00 8.33 187 TYR A CA 1
ATOM 2995 C C . TYR A 1 187 ? 3.471 8.657 25.727 1.00 8.42 187 TYR A C 1
ATOM 2996 O O . TYR A 1 187 ? 4.079 9.662 26.116 1.00 9.30 187 TYR A O 1
ATOM 3014 N N . PRO A 1 188 ? 2.320 8.757 25.058 1.00 9.42 188 PRO A N 1
ATOM 3015 C CA . PRO A 1 188 ? 1.757 10.081 24.746 1.00 9.30 188 PRO A CA 1
ATOM 3016 C C . PRO A 1 188 ? 1.037 10.724 25.914 1.00 9.70 188 PRO A C 1
ATOM 3017 O O . PRO A 1 188 ? 0.461 10.051 26.776 1.00 10.60 188 PRO A O 1
ATOM 3028 N N . VAL A 1 189 ? 1.035 12.055 25.911 1.00 9.69 189 VAL A N 1
ATOM 3029 C CA . VAL A 1 189 ? 0.025 12.774 26.672 1.00 9.63 189 VAL A CA 1
ATOM 3030 C C . VAL A 1 189 ? -1.293 12.681 25.929 1.00 9.81 189 VAL A C 1
ATOM 3031 O O . VAL A 1 189 ? -2.234 12.038 26.397 1.00 11.09 189 VAL A O 1
ATOM 3044 N N . TRP A 1 190 ? -1.343 13.261 24.728 1.00 10.59 190 TRP A N 1
ATOM 3045 C CA . TRP A 1 190 ? -2.475 13.141 23.821 1.00 9.63 190 TRP A CA 1
ATOM 3046 C C . TRP A 1 190 ? -2.094 12.343 22.578 1.00 10.18 190 TRP A C 1
ATOM 3047 O O . TRP A 1 190 ? -0.988 12.481 22.045 1.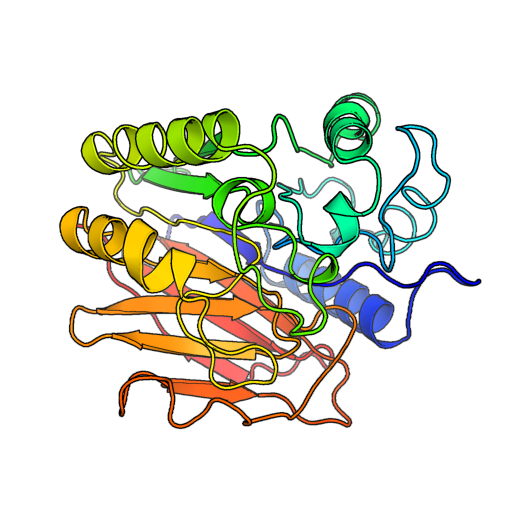00 10.75 190 TRP A O 1
ATOM 3068 N N . SER A 1 191 ? -3.034 11.527 22.115 1.00 10.59 191 SER A N 1
ATOM 3069 C CA . SER A 1 191 ? -2.931 10.808 20.857 1.00 10.42 191 SER A CA 1
ATOM 3070 C C . SER A 1 191 ? -4.330 10.344 20.494 1.00 10.23 191 SER A C 1
ATOM 3071 O O . SER A 1 191 ? -5.098 9.926 21.365 1.00 11.06 191 SER A O 1
ATOM 3079 N N . ILE A 1 192 ? -4.655 10.392 19.198 1.00 10.94 192 ILE A N 1
ATOM 3080 C CA . ILE A 1 192 ? -5.956 9.931 18.731 1.00 11.35 192 ILE A CA 1
ATOM 3081 C C . ILE A 1 192 ? -5.987 8.451 18.367 1.00 11.27 192 ILE A C 1
ATOM 3082 O O . ILE A 1 192 ? -7.051 7.956 17.966 1.00 12.15 192 ILE A O 1
ATOM 3098 N N . ALA A 1 193 ? -4.869 7.739 18.481 1.00 10.34 193 ALA A N 1
ATOM 3099 C CA . ALA A 1 193 ? -4.717 6.461 17.799 1.00 11.63 193 ALA A CA 1
ATOM 3100 C C . ALA A 1 193 ? -4.959 5.262 18.713 1.00 10.16 193 ALA A C 1
ATOM 3101 O O . ALA A 1 193 ? -5.880 5.294 19.539 1.00 12.10 193 ALA A O 1
ATOM 3108 N N . GLU A 1 194 ? -4.197 4.182 18.532 1.00 11.16 194 GLU A N 1
ATOM 3109 C CA . GLU A 1 194 ? -4.622 2.895 19.077 1.00 12.15 194 GLU A CA 1
ATOM 3110 C C . GLU A 1 194 ? -4.526 2.854 20.598 1.00 10.58 194 GLU A C 1
ATOM 3111 O O . GLU A 1 194 ? -5.412 2.303 21.252 1.00 13.29 194 GLU A O 1
ATOM 3123 N N . HIS A 1 195 ? -3.489 3.432 21.183 1.00 10.53 195 HIS A N 1
ATOM 3124 C CA . HIS A 1 195 ? -3.392 3.517 22.636 1.00 11.51 195 HIS A CA 1
ATOM 3125 C C . HIS A 1 195 ? -4.102 4.744 23.172 1.00 10.62 195 HIS A C 1
ATOM 3126 O O . HIS A 1 195 ? -4.803 4.659 24.185 1.00 12.58 195 HIS A O 1
ATOM 3140 N N . GLY A 1 196 ? -3.927 5.884 22.518 1.00 10.47 196 GLY A N 1
ATOM 3141 C CA . GLY A 1 196 ? -4.580 7.103 22.941 1.00 10.86 196 GLY A CA 1
ATOM 3142 C C . GLY A 1 196 ? -3.857 7.800 24.066 1.00 10.65 196 GLY A C 1
ATOM 3143 O O . GLY A 1 196 ? -2.709 7.488 24.386 1.00 11.43 196 GLY A O 1
ATOM 3147 N N . PRO A 1 197 ? -4.542 8.745 24.711 1.00 10.48 197 PRO A N 1
ATOM 3148 C CA . PRO A 1 197 ? -3.920 9.498 25.807 1.00 10.69 197 PRO A CA 1
ATOM 3149 C C . PRO A 1 197 ? -3.506 8.581 26.943 1.00 10.69 197 PRO A C 1
ATOM 3150 O O . PRO A 1 197 ? -4.177 7.599 27.253 1.00 12.55 197 PRO A O 1
ATOM 3161 N N . THR A 1 198 ? -2.393 8.916 27.601 1.00 10.83 198 THR A N 1
ATOM 3162 C CA . THR A 1 198 ? -1.948 8.154 28.760 1.00 10.76 198 THR A CA 1
ATOM 3163 C C . THR A 1 198 ? -2.441 8.885 30.001 1.00 11.61 198 THR A C 1
ATOM 3164 O O . THR A 1 198 ? -1.970 9.985 30.309 1.00 11.46 198 THR A O 1
ATOM 3175 N N . HIS A 1 199 ? -3.379 8.269 30.722 1.00 11.89 199 HIS A N 1
ATOM 3176 C CA . HIS A 1 199 ? -4.016 8.938 31.852 1.00 13.00 199 HIS A CA 1
ATOM 3177 C C . HIS A 1 199 ? -2.989 9.414 32.867 1.00 12.42 199 HIS A C 1
ATOM 3178 O O . HIS A 1 199 ? -3.083 10.536 33.380 1.00 13.00 199 HIS A O 1
ATOM 3192 N N . CYS A 1 200 ? -1.998 8.575 33.167 1.00 12.39 200 CYS A N 1
ATOM 3193 C CA . CYS A 1 200 ? -0.956 8.941 34.125 1.00 12.17 200 CYS A CA 1
ATOM 3194 C C . CYS A 1 200 ? -0.267 10.238 33.727 1.00 11.73 200 CYS A C 1
ATOM 3195 O O . CYS A 1 200 ? 0.020 11.084 34.577 1.00 12.76 200 CYS A O 1
ATOM 3202 N N . LEU A 1 201 ? 0.042 10.400 32.448 1.00 10.82 201 LEU A N 1
ATOM 3203 C CA . LEU A 1 201 ? 0.732 11.607 32.011 1.00 11.37 201 LEU A CA 1
ATOM 3204 C C . LEU A 1 201 ? -0.186 12.818 31.960 1.00 12.37 201 LEU A C 1
ATOM 3205 O O . LEU A 1 201 ? 0.247 13.927 32.291 1.00 11.94 201 LEU A O 1
ATOM 3221 N N . VAL A 1 202 ? -1.429 12.643 31.498 1.00 11.71 202 VAL A N 1
ATOM 3222 C CA . VAL A 1 202 ? -2.398 13.740 31.542 1.00 12.30 202 VAL A CA 1
ATOM 3223 C C . VAL A 1 202 ? -2.542 14.258 32.965 1.00 12.13 202 VAL A C 1
ATOM 3224 O O . VAL A 1 202 ? -2.595 15.474 33.200 1.00 13.09 202 VAL A O 1
ATOM 3237 N N . LYS A 1 203 ? -2.604 13.351 33.936 1.00 12.57 203 LYS A N 1
ATOM 3238 C CA . LYS A 1 203 ? -2.811 13.750 35.324 1.00 13.89 203 LYS A CA 1
ATOM 3239 C C . LYS A 1 203 ? -1.554 14.330 35.974 1.00 13.61 203 LYS A C 1
ATOM 3240 O O . LYS A 1 203 ? -1.643 15.324 36.706 1.00 15.84 203 LYS A O 1
ATOM 3259 N N . GLN A 1 204 ? -0.390 13.715 35.762 1.00 12.32 204 GLN A N 1
ATOM 3260 C CA . GLN A 1 204 ? 0.788 14.053 36.554 1.00 13.17 204 GLN A CA 1
ATOM 3261 C C . GLN A 1 204 ? 1.794 14.911 35.815 1.00 13.24 204 GLN A C 1
ATOM 3262 O O . GLN A 1 204 ? 2.468 15.731 36.447 1.00 14.71 204 GLN A O 1
ATOM 3276 N N . LEU A 1 205 ? 1.951 14.719 34.513 1.00 12.06 205 LEU A N 1
ATOM 3277 C CA . LEU A 1 205 ? 2.969 15.443 33.758 1.00 11.22 205 LEU A CA 1
ATOM 3278 C C . LEU A 1 205 ? 2.430 16.713 33.106 1.00 12.05 205 LEU A C 1
ATOM 3279 O O . LEU A 1 205 ? 3.061 17.772 33.198 1.00 12.14 205 LEU A O 1
ATOM 3295 N N . LEU A 1 206 ? 1.280 16.623 32.447 1.00 11.72 206 LEU A N 1
ATOM 3296 C CA . LEU A 1 206 ? 0.739 17.771 31.730 1.00 11.98 206 LEU A CA 1
ATOM 3297 C C . LEU A 1 206 ? 0.615 19.030 32.579 1.00 13.13 206 LEU A C 1
ATOM 3298 O O . LEU A 1 206 ? 1.015 20.103 32.096 1.00 13.09 206 LEU A O 1
ATOM 3314 N N . PRO A 1 207 ? 0.112 18.995 33.819 1.00 12.72 207 PRO A N 1
ATOM 3315 C CA . PRO A 1 207 ? 0.083 20.243 34.599 1.00 14.19 207 PRO A CA 1
ATOM 3316 C C . PRO A 1 207 ? 1.446 20.905 34.740 1.00 13.52 207 PRO A C 1
ATOM 3317 O O . PRO A 1 207 ? 1.537 22.142 34.751 1.00 15.08 207 PRO A O 1
ATOM 3328 N N . LEU A 1 208 ? 2.514 20.111 34.843 1.00 13.81 208 LEU A N 1
ATOM 3329 C CA . LEU A 1 208 ? 3.865 20.655 34.932 1.00 12.97 208 LEU A CA 1
ATOM 3330 C C . LEU A 1 208 ? 4.322 21.255 33.611 1.00 13.57 208 LEU A C 1
ATOM 3331 O O . LEU A 1 208 ? 4.990 22.296 33.599 1.00 14.70 208 LEU A O 1
ATOM 3347 N N . LEU A 1 209 ? 3.988 20.612 32.492 1.00 12.78 209 LEU A N 1
ATOM 3348 C CA . LEU A 1 209 ? 4.337 21.169 31.187 1.00 12.36 209 LEU A CA 1
ATOM 3349 C C . LEU A 1 209 ? 3.694 22.534 31.005 1.00 14.29 209 LEU A C 1
ATOM 3350 O O . LEU A 1 209 ? 4.317 23.469 30.479 1.00 14.31 209 LEU A O 1
ATOM 3366 N N . THR A 1 210 ? 2.454 22.676 31.472 1.00 13.87 210 THR A N 1
ATOM 3367 C CA . THR A 1 210 ? 1.734 23.935 31.334 1.00 14.96 210 THR A CA 1
ATOM 3368 C C . THR A 1 210 ? 2.298 25.000 32.266 1.00 15.20 210 THR A C 1
ATOM 3369 O O . THR A 1 210 ? 2.626 26.112 31.834 1.00 16.80 210 THR A O 1
ATOM 3380 N N . THR A 1 211 ? 2.393 24.682 33.557 1.00 15.67 211 THR A N 1
ATOM 3381 C CA . THR A 1 211 ? 2.860 25.647 34.547 1.00 16.83 211 THR A CA 1
ATOM 3382 C C . THR A 1 211 ? 4.234 26.190 34.184 1.00 16.79 211 THR A C 1
ATOM 3383 O O . THR A 1 211 ? 4.508 27.383 34.365 1.00 19.10 211 THR A O 1
ATOM 3394 N N . HIS A 1 212 ? 5.115 25.330 33.678 1.00 16.13 212 HIS A N 1
ATOM 3395 C CA . HIS A 1 212 ? 6.501 25.703 33.465 1.00 18.37 212 HIS A CA 1
ATOM 3396 C C . HIS A 1 212 ? 6.801 26.043 32.015 1.00 20.00 212 HIS A C 1
ATOM 3397 O O . HIS A 1 212 ? 7.972 26.124 31.636 1.00 20.10 212 HIS A O 1
ATOM 3411 N N . LYS A 1 213 ? 5.762 26.265 31.213 1.00 17.77 213 LYS A N 1
ATOM 3412 C CA . LYS A 1 213 ? 5.909 26.852 29.883 1.00 17.99 213 LYS A CA 1
ATOM 3413 C C . LYS A 1 213 ? 6.834 26.021 29.001 1.00 16.65 213 LYS A C 1
ATOM 3414 O O . LYS A 1 213 ? 7.695 26.555 28.298 1.00 19.13 213 LYS A O 1
ATOM 3433 N N . VAL A 1 214 ? 6.652 24.703 29.031 1.00 14.59 214 VAL A N 1
ATOM 3434 C CA . VAL A 1 214 ? 7.394 23.835 28.141 1.00 11.97 214 VAL A CA 1
ATOM 3435 C C . VAL A 1 214 ? 6.987 24.124 26.698 1.00 12.59 214 VAL A C 1
ATOM 3436 O O . VAL A 1 214 ? 5.822 24.423 26.399 1.00 14.28 214 VAL A O 1
ATOM 3449 N N . THR A 1 215 ? 7.956 24.015 25.791 1.00 11.92 215 THR A N 1
ATOM 3450 C CA . THR A 1 215 ? 7.695 24.263 24.373 1.00 11.58 215 THR A CA 1
ATOM 3451 C C . THR A 1 215 ? 6.892 23.132 23.743 1.00 12.13 215 THR A C 1
ATOM 3452 O O . THR A 1 215 ? 5.914 23.371 23.014 1.00 12.10 215 THR A O 1
ATOM 3463 N N . ALA A 1 216 ? 7.330 21.895 23.953 1.00 10.51 216 ALA A N 1
ATOM 3464 C CA . ALA A 1 216 ? 6.690 20.744 23.337 1.00 10.71 216 ALA A CA 1
ATOM 3465 C C . ALA A 1 216 ? 7.033 19.490 24.112 1.00 9.95 216 ALA A C 1
ATOM 3466 O O . ALA A 1 216 ? 8.097 19.392 24.737 1.00 10.92 216 ALA A O 1
ATOM 3473 N N . TYR A 1 217 ? 6.124 18.524 24.034 1.00 9.71 217 TYR A N 1
ATOM 3474 C CA . TYR A 1 217 ? 6.331 17.168 24.517 1.00 9.08 217 TYR A CA 1
ATOM 3475 C C . TYR A 1 217 ? 6.419 16.243 23.312 1.00 9.50 217 TYR A C 1
ATOM 3476 O O . TYR A 1 217 ? 5.531 16.262 22.445 1.00 9.93 217 TYR A O 1
ATOM 3494 N N . LEU A 1 218 ? 7.499 15.482 23.227 1.00 9.56 218 LEU A N 1
ATOM 3495 C CA . LEU A 1 218 ? 7.750 14.547 22.134 1.00 9.35 218 LEU A CA 1
ATOM 3496 C C . LEU A 1 218 ? 7.556 13.119 22.621 1.00 8.31 218 LEU A C 1
ATOM 3497 O O . LEU A 1 218 ? 7.970 12.775 23.735 1.00 9.50 218 LEU A O 1
ATOM 3513 N N . CYS A 1 219 ? 6.930 12.267 21.806 1.00 8.49 219 CYS A N 1
ATOM 3514 C CA . CYS A 1 219 ? 6.670 10.889 22.215 1.00 8.51 219 CYS A CA 1
ATOM 3515 C C . CYS A 1 219 ? 6.517 9.997 20.994 1.00 9.12 219 CYS A C 1
ATOM 3516 O O . CYS A 1 219 ? 6.468 10.472 19.856 1.00 8.88 219 CYS A O 1
ATOM 3524 N N . GLY A 1 220 ? 6.402 8.693 21.262 1.00 8.27 220 GLY A N 1
ATOM 3525 C CA . GLY A 1 220 ? 6.025 7.713 20.263 1.00 8.94 220 GLY A CA 1
ATOM 3526 C C . GLY A 1 220 ? 4.856 6.894 20.757 1.00 8.99 220 GLY A C 1
ATOM 3527 O O . GLY A 1 220 ? 3.809 7.446 21.120 1.00 9.58 220 GLY A O 1
ATOM 3531 N N . HIS A 1 221 ? 5.055 5.571 20.767 1.00 8.99 221 HIS A N 1
ATOM 3532 C CA . HIS A 1 221 ? 4.168 4.555 21.329 1.00 8.52 221 HIS A CA 1
ATOM 3533 C C . HIS A 1 221 ? 2.950 4.269 20.465 1.00 9.47 221 HIS A C 1
ATOM 3534 O O . HIS A 1 221 ? 2.679 3.100 20.177 1.00 11.71 221 HIS A O 1
ATOM 3548 N N . ASP A 1 222 ? 2.210 5.281 20.021 1.00 9.18 222 ASP A N 1
ATOM 3549 C CA . ASP A 1 222 ? 1.253 5.048 18.947 1.00 9.62 222 ASP A CA 1
ATOM 3550 C C . ASP A 1 222 ? 2.005 5.100 17.621 1.00 8.67 222 ASP A C 1
ATOM 3551 O O . ASP A 1 222 ? 2.858 5.968 17.401 1.00 9.86 222 ASP A O 1
ATOM 3560 N N . HIS A 1 223 ? 1.714 4.137 16.753 1.00 9.61 223 HIS A N 1
ATOM 3561 C CA . HIS A 1 223 ? 2.566 3.874 15.592 1.00 9.11 223 HIS A CA 1
ATOM 3562 C C . HIS A 1 223 ? 2.069 4.663 14.380 1.00 9.84 223 HIS A C 1
ATOM 3563 O O . HIS A 1 223 ? 1.513 4.135 13.410 1.00 11.09 223 HIS A O 1
ATOM 3577 N N . ASN A 1 224 ? 2.301 5.963 14.453 1.00 9.61 224 ASN A N 1
ATOM 3578 C CA . ASN A 1 224 ? 1.814 6.890 13.439 1.00 10.29 224 ASN A CA 1
ATOM 3579 C C . ASN A 1 224 ? 2.491 8.225 13.702 1.00 10.17 224 ASN A C 1
ATOM 3580 O O . ASN A 1 224 ? 3.371 8.334 14.565 1.00 10.34 224 ASN A O 1
ATOM 3591 N N . LEU A 1 225 ? 2.103 9.238 12.939 1.00 10.16 225 LEU A N 1
ATOM 3592 C CA . LEU A 1 225 ? 2.633 10.587 13.088 1.00 10.02 225 LEU A CA 1
ATOM 3593 C C . LEU A 1 225 ? 1.482 11.515 13.436 1.00 10.40 225 LEU A C 1
ATOM 3594 O O . LEU A 1 225 ? 0.450 11.507 12.757 1.00 11.23 225 LEU A O 1
ATOM 3610 N N . GLN A 1 226 ? 1.641 12.307 14.494 1.00 9.79 226 GLN A N 1
ATOM 3611 C CA . GLN A 1 226 ? 0.625 13.290 14.843 1.00 10.01 226 GLN A CA 1
ATOM 3612 C C . GLN A 1 226 ? 1.295 14.561 15.327 1.00 9.77 226 GLN A C 1
ATOM 3613 O O . GLN A 1 226 ? 2.370 14.512 15.945 1.00 10.14 226 GLN A O 1
ATOM 3627 N N . TYR A 1 227 ? 0.659 15.696 15.044 1.00 10.14 227 TYR A N 1
ATOM 3628 C CA . TYR A 1 227 ? 0.949 16.949 15.728 1.00 10.14 227 TYR A CA 1
ATOM 3629 C C . TYR A 1 227 ? -0.327 17.410 16.405 1.00 10.24 227 TYR A C 1
ATOM 3630 O O . TYR A 1 227 ? -1.364 17.542 15.754 1.00 10.85 227 TYR A O 1
ATOM 3648 N N . LEU A 1 228 ? -0.253 17.638 17.707 1.00 10.81 228 LEU A N 1
ATOM 3649 C CA . LEU A 1 228 ? -1.366 18.198 18.460 1.00 10.69 228 LEU A CA 1
ATOM 3650 C C . LEU A 1 228 ? -0.885 19.454 19.173 1.00 10.17 228 LEU A C 1
ATOM 3651 O O . LEU A 1 228 ? 0.311 19.615 19.444 1.00 11.25 228 LEU A O 1
ATOM 3667 N N . GLN A 1 229 ? -1.814 20.355 19.459 1.00 10.67 229 GLN A N 1
ATOM 3668 C CA . GLN A 1 229 ? -1.442 21.594 20.127 1.00 11.72 229 GLN A CA 1
ATOM 3669 C C . GLN A 1 229 ? -2.627 22.028 20.967 1.00 11.50 229 GLN A C 1
ATOM 3670 O O . GLN A 1 229 ? -3.760 22.021 20.474 1.00 12.01 229 GLN A O 1
ATOM 3684 N N . ASP A 1 230 ? -2.381 22.376 22.232 1.00 12.49 230 ASP A N 1
ATOM 3685 C CA . ASP A 1 230 ? -3.473 22.795 23.098 1.00 13.24 230 ASP A CA 1
ATOM 3686 C C . ASP A 1 230 ? -3.704 24.295 22.985 1.00 15.17 230 ASP A C 1
ATOM 3687 O O . ASP A 1 230 ? -3.015 25.018 22.260 1.00 14.10 230 ASP A O 1
ATOM 3696 N N . GLU A 1 231 ? -4.706 24.781 23.717 1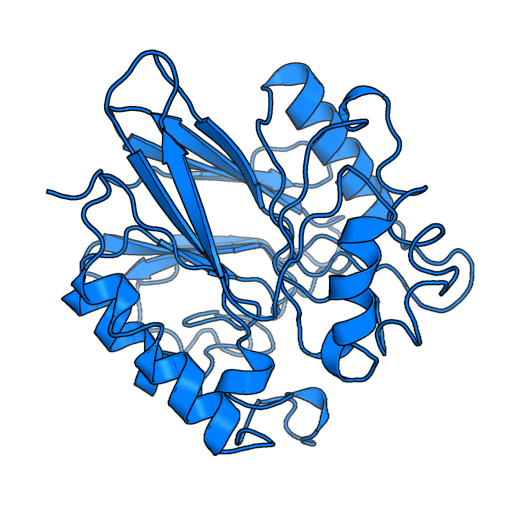.00 14.40 231 GLU A N 1
ATOM 3697 C CA . GLU A 1 231 ? -5.103 26.164 23.570 1.00 16.13 231 GLU A CA 1
ATOM 3698 C C . GLU A 1 231 ? -4.082 27.135 24.135 1.00 17.71 231 GLU A C 1
ATOM 3699 O O . GLU A 1 231 ? -4.162 28.330 23.831 1.00 22.27 231 GLU A O 1
ATOM 3711 N N . ASN A 1 232 ? -3.127 26.655 24.935 1.00 16.59 232 ASN A N 1
ATOM 3712 C CA . ASN A 1 232 ? -2.031 27.480 25.423 1.00 18.09 232 ASN A CA 1
ATOM 3713 C C . ASN A 1 232 ? -0.836 27.501 24.478 1.00 18.70 232 ASN A C 1
ATOM 3714 O O . ASN A 1 232 ? 0.134 28.225 24.740 1.00 20.84 232 ASN A O 1
ATOM 3725 N N . GLY A 1 233 ? -0.875 26.748 23.391 1.00 15.90 233 GLY A N 1
ATOM 3726 C CA . GLY A 1 233 ? 0.224 26.713 22.466 1.00 15.70 233 GLY A CA 1
ATOM 3727 C C . GLY A 1 233 ? 1.252 25.643 22.737 1.00 13.41 233 GLY A C 1
ATOM 3728 O O . GLY A 1 233 ? 2.237 25.572 22.005 1.00 14.99 233 GLY A O 1
ATOM 3732 N N . LEU A 1 234 ? 1.058 24.807 23.757 1.00 12.59 234 LEU A N 1
ATOM 3733 C CA . LEU A 1 234 ? 1.958 23.691 24.005 1.00 11.76 234 LEU A CA 1
ATOM 3734 C C . LEU A 1 234 ? 1.784 22.664 22.901 1.00 11.63 234 LEU A C 1
ATOM 3735 O O . LEU A 1 234 ? 0.659 22.246 22.596 1.00 12.31 234 LEU A O 1
ATOM 3751 N N . GLY A 1 235 ? 2.902 22.248 22.315 1.00 11.17 235 GLY A N 1
ATOM 3752 C CA . GLY A 1 235 ? 2.907 21.309 21.210 1.00 11.89 235 GLY A CA 1
ATOM 3753 C C . GLY A 1 235 ? 3.159 19.880 21.653 1.00 10.44 235 GLY A C 1
ATOM 3754 O O . GLY A 1 235 ? 3.849 19.630 22.654 1.00 10.91 235 GLY A O 1
ATOM 3758 N N . PHE A 1 236 ? 2.594 18.944 20.884 1.00 9.74 236 PHE A N 1
ATOM 3759 C CA . PHE A 1 236 ? 2.717 17.513 21.116 1.00 9.87 236 PHE A CA 1
ATOM 3760 C C . PHE A 1 236 ? 3.153 16.897 19.798 1.00 9.55 236 PHE A C 1
ATOM 3761 O O . PHE A 1 236 ? 2.359 16.787 18.855 1.00 10.37 236 PHE A O 1
ATOM 3778 N N . VAL A 1 237 ? 4.423 16.514 19.736 1.00 9.71 237 VAL A N 1
ATOM 3779 C CA . VAL A 1 237 ? 5.028 15.896 18.558 1.00 9.82 237 VAL A CA 1
ATOM 3780 C C . VAL A 1 237 ? 5.044 14.403 18.799 1.00 9.56 237 VAL A C 1
ATOM 3781 O O . VAL A 1 237 ? 5.776 13.917 19.665 1.00 9.73 237 VAL A O 1
ATOM 3794 N N . LEU A 1 238 ? 4.217 13.669 18.065 1.00 8.87 238 LEU A N 1
ATOM 3795 C CA . LEU A 1 238 ? 4.123 12.221 18.186 1.00 8.98 238 LEU A CA 1
ATOM 3796 C C . LEU A 1 238 ? 4.739 11.594 16.939 1.00 9.31 238 LEU A C 1
ATOM 3797 O O . LEU A 1 238 ? 4.265 11.819 15.813 1.00 9.36 238 LEU A O 1
ATOM 3813 N N . SER A 1 239 ? 5.831 10.864 17.146 1.00 8.86 239 SER A N 1
ATOM 3814 C CA . SER A 1 239 ? 6.641 10.295 16.085 1.00 8.85 239 SER A CA 1
ATOM 3815 C C . SER A 1 239 ? 6.912 8.847 16.471 1.00 8.96 239 SER A C 1
ATOM 3816 O O . SER A 1 239 ? 7.912 8.563 17.133 1.00 9.06 239 SER A O 1
ATOM 3824 N N . GLY A 1 240 ? 6.007 7.945 16.077 1.00 8.57 240 GLY A N 1
ATOM 3825 C CA . GLY A 1 240 ? 6.083 6.559 16.507 1.00 9.08 240 GLY A CA 1
ATOM 3826 C C . GLY A 1 240 ? 6.082 5.577 15.349 1.00 8.29 240 GLY A C 1
ATOM 3827 O O . GLY A 1 240 ? 5.628 4.440 15.496 1.00 9.05 240 GLY A O 1
ATOM 3831 N N . ALA A 1 241 ? 6.618 5.990 14.196 1.00 9.08 241 ALA A N 1
ATOM 3832 C CA . ALA A 1 241 ? 6.391 5.326 12.914 1.00 8.69 241 ALA A CA 1
ATOM 3833 C C . ALA A 1 241 ? 7.683 4.848 12.266 1.00 10.04 241 ALA A C 1
ATOM 3834 O O . ALA A 1 241 ? 7.768 4.750 11.043 1.00 10.66 241 ALA A O 1
ATOM 3841 N N . GLY A 1 242 ? 8.681 4.473 13.073 1.00 10.00 242 GLY A N 1
ATOM 3842 C CA . GLY A 1 242 ? 9.920 3.974 12.519 1.00 10.09 242 GLY A CA 1
ATOM 3843 C C . GLY A 1 242 ? 9.900 2.525 12.082 1.00 10.49 242 GLY A C 1
ATOM 3844 O O . GLY A 1 242 ? 10.812 2.112 11.364 1.00 13.12 242 GLY A O 1
ATOM 3848 N N . ASN A 1 243 ? 8.888 1.743 12.459 1.00 10.06 243 ASN A N 1
ATOM 3849 C CA . ASN A 1 243 ? 8.869 0.301 12.224 1.00 10.96 243 ASN A CA 1
ATOM 3850 C C . ASN A 1 243 ? 7.496 -0.220 11.850 1.00 10.75 243 ASN A C 1
ATOM 3851 O O . ASN A 1 243 ? 7.422 -1.270 11.211 1.00 11.64 243 ASN A O 1
ATOM 3862 N N . PHE A 1 244 ? 6.425 0.461 12.250 1.00 10.97 244 PHE A N 1
ATOM 3863 C CA . PHE A 1 244 ? 5.043 0.037 12.109 1.00 11.71 244 PHE A CA 1
ATOM 3864 C C . PHE A 1 244 ? 4.208 1.247 11.736 1.00 11.55 244 PHE A C 1
ATOM 3865 O O . PHE A 1 244 ? 4.574 2.377 12.061 1.00 12.46 244 PHE A O 1
ATOM 3882 N N . MET A 1 245 ? 3.077 1.015 11.080 1.00 12.36 245 MET A N 1
ATOM 3883 C CA A MET A 1 245 ? 2.107 2.062 10.783 0.53 13.36 245 MET A CA 1
ATOM 3884 C CA B MET A 1 245 ? 2.112 2.066 10.782 0.47 13.48 245 MET A CA 1
ATOM 3885 C C . MET A 1 245 ? 0.728 1.527 11.117 1.00 14.19 245 MET A C 1
ATOM 3886 O O . MET A 1 245 ? 0.247 0.586 10.465 1.00 16.81 245 MET A O 1
ATOM 3913 N N . ASP A 1 246 ? 0.098 2.121 12.121 1.00 12.45 246 ASP A N 1
ATOM 3914 C CA . ASP A 1 246 ? -1.226 1.735 12.569 1.00 12.94 246 ASP A CA 1
ATOM 3915 C C . ASP A 1 246 ? -2.194 2.854 12.219 1.00 13.02 246 ASP A C 1
ATOM 3916 O O . ASP A 1 246 ? -2.010 3.977 12.710 1.00 12.60 246 ASP A O 1
ATOM 3925 N N . PRO A 1 247 ? -3.199 2.620 11.371 1.00 12.57 247 PRO A N 1
ATOM 3926 C CA . PRO A 1 247 ? -4.135 3.679 10.975 1.00 13.57 247 PRO A CA 1
ATOM 3927 C C . PRO A 1 247 ? -5.229 3.966 11.990 1.00 14.12 247 PRO A C 1
ATOM 3928 O O . PRO A 1 247 ? -6.138 4.747 11.694 1.00 15.48 247 PRO A O 1
ATOM 3939 N N . SER A 1 248 ? -5.162 3.364 13.176 1.00 12.89 248 SER A N 1
ATOM 3940 C CA . SER A 1 248 ? -6.232 3.498 14.152 1.00 13.57 248 SER A CA 1
ATOM 3941 C C . SER A 1 248 ? -6.510 4.955 14.490 1.00 13.67 248 SER A C 1
ATOM 3942 O O . SER A 1 248 ? -5.596 5.756 14.695 1.00 13.46 248 SER A O 1
ATOM 3950 N N . LYS A 1 249 ? -7.795 5.275 14.609 1.00 14.39 249 LYS A N 1
ATOM 3951 C CA . LYS A 1 249 ? -8.257 6.506 15.233 1.00 15.12 249 LYS A CA 1
ATOM 3952 C C . LYS A 1 249 ? -9.153 6.177 16.419 1.00 14.68 249 LYS A C 1
ATOM 3953 O O . LYS A 1 249 ? -10.097 6.903 16.715 1.00 16.22 249 LYS A O 1
ATOM 3972 N N . LYS A 1 250 ? -8.850 5.070 17.104 1.00 14.85 250 LYS A N 1
ATOM 3973 C CA . LYS A 1 250 ? -9.726 4.561 18.156 1.00 15.70 250 LYS A CA 1
ATOM 3974 C C . LYS A 1 250 ? -9.996 5.611 19.227 1.00 14.31 250 LYS A C 1
ATOM 3975 O O . LYS A 1 250 ? -11.093 5.645 19.796 1.00 16.16 250 LYS A O 1
ATOM 3994 N N . HIS A 1 251 ? -9.012 6.456 19.533 1.00 14.12 251 HIS A N 1
ATOM 3995 C CA . HIS A 1 251 ? -9.127 7.394 20.641 1.00 14.37 251 HIS A CA 1
ATOM 3996 C C . HIS A 1 251 ? -9.366 8.831 20.187 1.00 13.95 251 HIS A C 1
ATOM 3997 O O . HIS A 1 251 ? -9.139 9.768 20.959 1.00 15.26 251 HIS A O 1
ATOM 4012 N N . LEU A 1 252 ? -9.898 9.016 18.979 1.00 15.26 252 LEU A N 1
ATOM 4013 C CA . LEU A 1 252 ? -10.141 10.354 18.459 1.00 17.53 252 LEU A CA 1
ATOM 4014 C C . LEU A 1 252 ? -10.954 11.204 19.431 1.00 17.82 252 LEU A C 1
ATOM 4015 O O . LEU A 1 252 ? -10.635 12.375 19.655 1.00 19.20 252 LEU A O 1
ATOM 4031 N N A ARG A 1 253 ? -11.992 10.631 20.029 0.36 15.07 253 ARG A N 1
ATOM 4032 N N B ARG A 1 253 ? -12.009 10.639 20.011 0.64 19.32 253 ARG A N 1
ATOM 4033 C CA A ARG A 1 253 ? -12.898 11.387 20.880 0.36 16.84 253 ARG A CA 1
ATOM 4034 C CA B ARG A 1 253 ? -12.894 11.413 20.876 0.64 19.75 253 ARG A CA 1
ATOM 4035 C C A ARG A 1 253 ? -12.446 11.453 22.332 0.36 16.49 253 ARG A C 1
ATOM 4036 C C B ARG A 1 253 ? -12.365 11.585 22.294 0.64 18.42 253 ARG A C 1
ATOM 4037 O O A ARG A 1 253 ? -13.199 11.951 23.178 0.36 15.50 253 ARG A O 1
ATOM 4038 O O B ARG A 1 253 ? -12.974 12.326 23.076 0.64 22.99 253 ARG A O 1
ATOM 4079 N N . LYS A 1 254 ? -11.250 10.958 22.640 1.00 15.67 254 LYS A N 1
ATOM 4080 C CA . LYS A 1 254 ? -10.652 11.109 23.951 1.00 14.58 254 LYS A CA 1
ATOM 4081 C C . LYS A 1 254 ? -9.649 12.239 23.997 1.00 14.84 254 LYS A C 1
ATOM 4082 O O . LYS A 1 254 ? -9.095 12.520 25.066 1.00 17.21 254 LYS A O 1
ATOM 4101 N N . VAL A 1 255 ? -9.379 12.880 22.870 1.00 13.91 255 VAL A N 1
ATOM 4102 C CA . VAL A 1 255 ? -8.525 14.062 22.818 1.00 14.44 255 VAL A CA 1
ATOM 4103 C C . VAL A 1 255 ? -9.430 15.287 22.740 1.00 14.12 255 VAL A C 1
ATOM 4104 O O . VAL A 1 255 ? -10.374 15.286 21.951 1.00 14.65 255 VAL A O 1
ATOM 4117 N N . PRO A 1 256 ? -9.189 16.330 23.526 1.00 12.60 256 PRO A N 1
ATOM 4118 C CA . PRO A 1 256 ? -10.037 17.523 23.436 1.00 13.95 256 PRO A CA 1
ATOM 4119 C C . PRO A 1 256 ? -10.156 18.033 22.004 1.00 12.30 256 PRO A C 1
ATOM 4120 O O . PRO A 1 256 ? -9.174 18.063 21.249 1.00 13.21 256 PRO A O 1
ATOM 4131 N N . ASN A 1 257 ? -11.367 18.450 21.654 1.00 13.19 257 ASN A N 1
ATOM 4132 C CA . ASN A 1 257 ? -11.644 18.878 20.298 1.00 14.22 257 ASN A CA 1
ATOM 4133 C C . ASN A 1 257 ? -10.715 20.020 19.907 1.00 14.73 257 ASN A C 1
ATOM 4134 O O . ASN A 1 257 ? -10.498 20.962 20.676 1.00 14.18 257 ASN A O 1
ATOM 4145 N N . GLY A 1 258 ? -10.169 19.932 18.695 1.00 14.09 258 GLY A N 1
ATOM 4146 C CA . GLY A 1 258 ? -9.302 20.963 18.168 1.00 13.55 258 GLY A CA 1
ATOM 4147 C C . GLY A 1 258 ? -7.831 20.783 18.463 1.00 12.73 258 GLY A C 1
ATOM 4148 O O . GLY A 1 258 ? -7.004 21.441 17.814 1.00 13.54 258 GLY A O 1
ATOM 4152 N N . TYR A 1 259 ? -7.460 19.891 19.383 1.00 11.86 259 TYR A N 1
ATOM 4153 C CA . TYR A 1 259 ? -6.055 19.691 19.673 1.00 11.15 259 TYR A CA 1
ATOM 4154 C C . TYR A 1 259 ? -5.354 19.034 18.498 1.00 11.76 259 TYR A C 1
ATOM 4155 O O . TYR A 1 259 ? -4.193 19.349 18.209 1.00 12.38 259 TYR A O 1
ATOM 4173 N N . LEU A 1 260 ? -6.024 18.116 17.797 1.00 11.66 260 LEU A N 1
ATOM 4174 C CA . LEU A 1 260 ? -5.365 17.438 16.682 1.00 12.80 260 LEU A CA 1
ATOM 4175 C C . LEU A 1 260 ? -5.177 18.408 15.525 1.00 12.15 260 LEU A C 1
ATOM 4176 O O . LEU A 1 260 ? -6.142 18.964 15.012 1.00 13.92 260 LEU A O 1
ATOM 4192 N N . ARG A 1 261 ? -3.929 18.600 15.097 1.00 12.48 261 ARG A N 1
ATOM 4193 C CA . ARG A 1 261 ? -3.616 19.499 13.994 1.00 13.17 261 ARG A CA 1
ATOM 4194 C C . ARG A 1 261 ? -3.137 18.767 12.751 1.00 12.06 261 ARG A C 1
ATOM 4195 O O . ARG A 1 261 ? -3.260 19.285 11.641 1.00 14.35 261 ARG A O 1
ATOM 4216 N N . PHE A 1 262 ? -2.581 17.579 12.924 1.00 11.79 262 PHE A N 1
ATOM 4217 C CA . PHE A 1 262 ? -2.051 16.778 11.832 1.00 12.39 262 PHE A CA 1
ATOM 4218 C C . PHE A 1 262 ? -2.021 15.330 12.274 1.00 11.80 262 PHE A C 1
ATOM 4219 O O . PHE A 1 262 ? -1.586 15.031 13.386 1.00 11.31 262 PHE A O 1
ATOM 4236 N N . HIS A 1 263 ? -2.435 14.438 11.386 1.00 12.28 263 HIS A N 1
ATOM 4237 C CA . HIS A 1 263 ? -2.306 13.010 11.618 1.00 11.39 263 HIS A CA 1
ATOM 4238 C C . HIS A 1 263 ? -2.024 12.302 10.303 1.00 12.65 263 HIS A C 1
ATOM 4239 O O . HIS A 1 263 ? -2.686 12.566 9.295 1.00 13.71 263 HIS A O 1
ATOM 4253 N N . PHE A 1 264 ? -1.085 11.364 10.339 1.00 11.58 264 PHE A N 1
ATOM 4254 C CA . PHE A 1 264 ? -0.837 10.477 9.213 1.00 12.42 264 PHE A CA 1
ATOM 4255 C C . PHE A 1 264 ? -0.577 9.080 9.748 1.00 11.03 264 PHE A C 1
ATOM 4256 O O . PHE A 1 264 ? 0.358 8.875 10.529 1.00 12.79 264 PHE A O 1
ATOM 4273 N N . GLY A 1 265 ? -1.400 8.126 9.311 1.00 12.60 265 GLY A N 1
ATOM 4274 C CA . GLY A 1 265 ? -1.280 6.752 9.757 1.00 14.97 265 GLY A CA 1
ATOM 4275 C C . GLY A 1 265 ? -1.583 5.729 8.677 1.00 17.18 265 GLY A C 1
ATOM 4276 O O . GLY A 1 265 ? -1.932 4.583 8.990 1.00 16.77 265 GLY A O 1
ATOM 4280 N N . ALA A 1 266 ? -1.424 6.114 7.412 1.00 15.10 266 ALA A N 1
ATOM 4281 C CA . ALA A 1 266 ? -1.875 5.279 6.307 1.00 15.81 266 ALA A CA 1
ATOM 4282 C C . ALA A 1 266 ? -1.257 3.884 6.370 1.00 14.57 266 ALA A C 1
ATOM 4283 O O . ALA A 1 266 ? -0.032 3.726 6.462 1.00 15.50 266 ALA A O 1
ATOM 4290 N N . GLU A 1 267 ? -2.111 2.867 6.277 1.00 16.67 267 GLU A N 1
ATOM 4291 C CA . GLU A 1 267 ? -1.656 1.511 6.554 1.00 18.43 267 GLU A CA 1
ATOM 4292 C C . GLU A 1 267 ? -0.631 1.035 5.532 1.00 16.86 267 GLU A C 1
ATOM 4293 O O . GLU A 1 267 ? 0.206 0.185 5.853 1.00 20.39 267 GLU A O 1
ATOM 4305 N N A ASN A 1 268 ? -0.647 1.564 4.314 0.54 14.40 268 ASN A N 1
ATOM 4306 N N B ASN A 1 268 ? -0.684 1.596 4.320 0.46 16.76 268 ASN A N 1
ATOM 4307 C CA A ASN A 1 268 ? 0.308 1.145 3.295 0.54 22.98 268 ASN A CA 1
ATOM 4308 C CA B ASN A 1 268 ? 0.206 1.288 3.203 0.46 14.81 268 ASN A CA 1
ATOM 4309 C C A ASN A 1 268 ? 1.506 2.082 3.176 0.54 18.10 268 ASN A C 1
ATOM 4310 C C B ASN A 1 268 ? 1.570 1.957 3.321 0.46 16.37 268 ASN A C 1
ATOM 4311 O O A ASN A 1 268 ? 2.267 1.979 2.205 0.54 19.90 268 ASN A O 1
ATOM 4312 O O B ASN A 1 268 ? 2.533 1.507 2.691 0.46 15.22 268 ASN A O 1
ATOM 4333 N N . SER A 1 269 ? 1.673 3.004 4.121 1.00 15.26 269 SER A N 1
ATOM 4334 C CA . SER A 1 269 ? 2.875 3.824 4.177 1.00 13.97 269 SER A CA 1
ATOM 4335 C C . SER A 1 269 ? 3.994 3.072 4.880 1.00 13.41 269 SER A C 1
ATOM 4336 O O . SER A 1 269 ? 3.757 2.190 5.706 1.00 14.62 269 SER A O 1
ATOM 4344 N N . LEU A 1 270 ? 5.228 3.428 4.538 1.00 12.49 270 LEU A N 1
ATOM 4345 C CA . LEU A 1 270 ? 6.399 2.863 5.201 1.00 12.39 270 LEU A CA 1
ATOM 4346 C C . LEU A 1 270 ? 6.716 3.521 6.539 1.00 12.87 270 LEU A C 1
ATOM 4347 O O . LEU A 1 270 ? 7.689 3.114 7.193 1.00 12.84 270 LEU A O 1
ATOM 4363 N N . GLY A 1 271 ? 5.921 4.485 6.981 1.00 12.39 271 GLY A N 1
ATOM 4364 C CA . GLY A 1 271 ? 6.167 5.174 8.245 1.00 11.93 271 GLY A CA 1
ATOM 4365 C C . GLY A 1 271 ? 6.811 6.529 8.036 1.00 10.81 271 GLY A C 1
ATOM 4366 O O . GLY A 1 271 ? 6.677 7.154 6.986 1.00 12.04 271 GLY A O 1
ATOM 4370 N N . GLY A 1 272 ? 7.516 6.991 9.065 1.00 10.80 272 GLY A N 1
ATOM 4371 C CA . GLY A 1 272 ? 8.169 8.278 8.982 1.00 11.38 272 GLY A CA 1
ATOM 4372 C C . GLY A 1 272 ? 8.673 8.745 10.334 1.00 9.97 272 GLY A C 1
ATOM 4373 O O . GLY A 1 272 ? 8.750 7.980 11.294 1.00 10.90 272 GLY A O 1
ATOM 4377 N N . PHE A 1 273 ? 9.045 10.017 10.368 1.00 9.45 273 PHE A N 1
ATOM 4378 C CA . PHE A 1 273 ? 9.757 10.581 11.509 1.00 11.79 273 PHE A CA 1
ATOM 4379 C C . PHE A 1 273 ? 9.558 12.092 11.496 1.00 10.11 273 PHE A C 1
ATOM 4380 O O . PHE A 1 273 ? 8.927 12.659 10.598 1.00 11.10 273 PHE A O 1
ATOM 4397 N N . ALA A 1 274 ? 10.096 12.742 12.518 1.00 10.41 274 ALA A N 1
ATOM 4398 C CA . ALA A 1 274 ? 10.040 14.185 12.655 1.00 11.02 274 ALA A CA 1
ATOM 4399 C C . ALA A 1 274 ? 11.439 14.771 12.601 1.00 10.56 274 ALA A C 1
ATOM 4400 O O . ALA A 1 274 ? 12.407 14.171 13.078 1.00 10.87 274 ALA A O 1
ATOM 4407 N N . TYR A 1 275 ? 11.529 15.959 12.016 1.00 12.34 275 TYR A N 1
ATOM 4408 C CA . TYR A 1 275 ? 12.784 16.679 11.877 1.00 12.76 275 TYR A CA 1
ATOM 4409 C C . TYR A 1 275 ? 12.603 18.049 12.505 1.00 12.22 275 TYR A C 1
ATOM 4410 O O . TYR A 1 275 ? 11.742 18.832 12.068 1.00 12.32 275 TYR A O 1
ATOM 4428 N N . VAL A 1 276 ? 13.398 18.335 13.534 1.00 12.83 276 VAL A N 1
ATOM 4429 C CA . VAL A 1 276 ? 13.240 19.527 14.359 1.00 13.59 276 VAL A CA 1
ATOM 4430 C C . VAL A 1 276 ? 14.401 20.472 14.101 1.00 12.74 276 VAL A C 1
ATOM 4431 O O . VAL A 1 276 ? 15.565 20.063 14.111 1.00 13.54 276 VAL A O 1
ATOM 4444 N N . GLU A 1 277 ? 14.077 21.742 13.881 1.00 13.79 277 GLU A N 1
ATOM 4445 C CA . GLU A 1 277 ? 15.056 22.802 13.682 1.00 14.63 277 GLU A CA 1
ATOM 4446 C C . GLU A 1 277 ? 14.780 23.890 14.705 1.00 16.86 277 GLU A C 1
ATOM 4447 O O . GLU A 1 277 ? 13.646 24.373 14.807 1.00 19.99 277 GLU A O 1
ATOM 4459 N N . ILE A 1 278 ? 15.799 24.282 15.458 1.00 15.07 278 ILE A N 1
ATOM 4460 C CA . ILE A 1 278 ? 15.645 25.313 16.480 1.00 14.76 278 ILE A CA 1
ATOM 4461 C C . ILE A 1 278 ? 16.623 26.436 16.160 1.00 15.90 278 ILE A C 1
ATOM 4462 O O . ILE A 1 278 ? 17.833 26.207 16.038 1.00 16.90 278 ILE A O 1
ATOM 4478 N N . THR A 1 279 ? 16.097 27.647 16.011 1.00 16.60 279 THR A N 1
ATOM 4479 C CA . THR A 1 279 ? 16.900 28.839 15.779 1.00 18.39 279 THR A CA 1
ATOM 4480 C C . THR A 1 279 ? 16.579 29.858 16.863 1.00 20.03 279 THR A C 1
ATOM 4481 O O . THR A 1 279 ? 15.686 29.621 17.687 1.00 19.18 279 THR A O 1
ATOM 4492 N N . PRO A 1 280 ? 17.260 31.001 16.898 1.00 21.16 280 PRO A N 1
ATOM 4493 C CA . PRO A 1 280 ? 16.842 32.054 17.829 1.00 22.13 280 PRO A CA 1
ATOM 4494 C C . PRO A 1 280 ? 15.466 32.609 17.514 1.00 21.69 280 PRO A C 1
ATOM 4495 O O . PRO A 1 280 ? 14.878 33.281 18.367 1.00 25.95 280 PRO A O 1
ATOM 4506 N N . LYS A 1 281 ? 14.929 32.349 16.326 1.00 21.51 281 LYS A N 1
ATOM 4507 C CA . LYS A 1 281 ? 13.628 32.882 15.936 1.00 20.92 281 LYS A CA 1
ATOM 4508 C C . LYS A 1 281 ? 12.476 31.976 16.346 1.00 23.18 281 LYS A C 1
ATOM 4509 O O . LYS A 1 281 ? 11.418 32.479 16.749 1.00 24.82 281 LYS A O 1
ATOM 4528 N N . GLU A 1 282 ? 12.637 30.662 16.231 1.00 20.89 282 GLU A N 1
ATOM 4529 C CA . GLU A 1 282 ? 11.546 29.753 16.538 1.00 19.39 282 GLU A CA 1
ATOM 4530 C C . GLU A 1 282 ? 12.045 28.317 16.438 1.00 17.19 282 GLU A C 1
ATOM 4531 O O . GLU A 1 282 ? 13.148 28.043 15.954 1.00 18.52 282 GLU A O 1
ATOM 4543 N N . MET A 1 283 ? 11.202 27.401 16.894 1.00 16.33 283 MET A N 1
ATOM 4544 C CA . MET A 1 283 ? 11.386 25.977 16.667 1.00 14.77 283 MET A CA 1
ATOM 4545 C C . MET A 1 283 ? 10.448 25.547 15.548 1.00 16.08 283 MET A C 1
ATOM 4546 O O . MET A 1 283 ? 9.292 25.987 15.505 1.00 20.85 283 MET A O 1
ATOM 4560 N N . SER A 1 284 ? 10.963 24.755 14.615 1.00 15.27 284 SER A N 1
ATOM 4561 C CA . SER A 1 284 ? 10.193 24.219 13.499 1.00 15.11 284 SER A CA 1
ATOM 4562 C C . SER A 1 284 ? 10.193 22.705 13.606 1.00 15.27 284 SER A C 1
ATOM 4563 O O . SER A 1 284 ? 11.202 22.101 13.995 1.00 15.39 284 SER A O 1
ATOM 4571 N N . VAL A 1 285 ? 9.059 22.092 13.273 1.00 13.77 285 VAL A N 1
ATOM 4572 C CA . VAL A 1 285 ? 8.937 20.644 13.206 1.00 12.19 285 VAL A CA 1
ATOM 4573 C C . VAL A 1 285 ? 8.375 20.276 11.845 1.00 12.81 285 VAL A C 1
ATOM 4574 O O . VAL A 1 285 ? 7.316 20.766 11.457 1.00 12.72 285 VAL A O 1
ATOM 4587 N N . THR A 1 286 ? 9.071 19.394 11.137 1.00 11.89 286 THR A N 1
ATOM 4588 C CA . THR A 1 286 ? 8.627 18.869 9.855 1.00 12.31 286 THR A CA 1
ATOM 4589 C C . THR A 1 286 ? 8.445 17.368 9.981 1.00 11.78 286 THR A C 1
ATOM 4590 O O . THR A 1 286 ? 9.340 16.666 10.474 1.00 13.59 286 THR A O 1
ATOM 4601 N N . TYR A 1 287 ? 7.292 16.872 9.554 1.00 10.63 287 TYR A N 1
ATOM 4602 C CA . TYR A 1 287 ? 7.032 15.443 9.539 1.00 10.38 287 TYR A CA 1
ATOM 4603 C C . TYR A 1 287 ? 7.357 14.919 8.150 1.00 11.56 287 TYR A C 1
ATOM 4604 O O . TYR A 1 287 ? 6.861 15.456 7.150 1.00 12.04 287 TYR A O 1
ATOM 4622 N N . ILE A 1 288 ? 8.208 13.901 8.089 1.00 11.65 288 ILE A N 1
ATOM 4623 C CA . ILE A 1 288 ? 8.744 13.365 6.838 1.00 12.33 288 ILE A CA 1
ATOM 4624 C C . ILE A 1 288 ? 8.373 11.888 6.738 1.00 11.13 288 ILE A C 1
ATOM 4625 O O . ILE A 1 288 ? 8.673 11.098 7.643 1.00 11.61 288 ILE A O 1
ATOM 4641 N N . GLU A 1 289 ? 7.701 11.522 5.652 1.00 12.67 289 GLU A N 1
ATOM 4642 C CA . GLU A 1 289 ? 7.369 10.131 5.406 1.00 12.44 289 GLU A CA 1
ATOM 4643 C C . GLU A 1 289 ? 8.621 9.377 4.984 1.00 12.96 289 GLU A C 1
ATOM 4644 O O . GLU A 1 289 ? 9.563 9.954 4.440 1.00 13.88 289 GLU A O 1
ATOM 4656 N N . ALA A 1 290 ? 8.628 8.068 5.245 1.00 12.58 290 ALA A N 1
ATOM 4657 C CA . ALA A 1 290 ? 9.782 7.258 4.879 1.00 14.24 290 ALA A CA 1
ATOM 4658 C C . ALA A 1 290 ? 10.002 7.206 3.372 1.00 15.56 290 ALA A C 1
ATOM 4659 O O . ALA A 1 290 ? 11.094 6.834 2.932 1.00 17.58 290 ALA A O 1
ATOM 4666 N N . SER A 1 291 ? 9.004 7.581 2.576 1.00 15.22 291 SER A N 1
ATOM 4667 C CA . SER A 1 291 ? 9.149 7.721 1.140 1.00 16.33 291 SER A CA 1
ATOM 4668 C C . SER A 1 291 ? 9.849 9.010 0.754 1.00 15.61 291 SER A C 1
ATOM 4669 O O . SER A 1 291 ? 10.065 9.234 -0.441 1.00 19.67 291 SER A O 1
ATOM 4677 N N . GLY A 1 292 ? 10.185 9.864 1.724 1.00 17.02 292 GLY A N 1
ATOM 4678 C CA . GLY A 1 292 ? 10.851 11.134 1.492 1.00 20.60 292 GLY A CA 1
ATOM 4679 C C . GLY A 1 292 ? 9.945 12.348 1.487 1.00 20.33 292 GLY A C 1
ATOM 4680 O O . GLY A 1 292 ? 10.447 13.477 1.549 1.00 22.60 292 GLY A O 1
ATOM 4684 N N . LYS A 1 293 ? 8.633 12.152 1.458 1.00 18.02 293 LYS A N 1
ATOM 4685 C CA . LYS A 1 293 ? 7.694 13.247 1.270 1.00 19.39 293 LYS A CA 1
ATOM 4686 C C . LYS A 1 293 ? 7.530 14.054 2.554 1.00 16.64 293 LYS A C 1
ATOM 4687 O O . LYS A 1 293 ? 7.351 13.490 3.640 1.00 14.99 293 LYS A O 1
ATOM 4706 N N . SER A 1 294 ? 7.568 15.379 2.436 1.00 16.57 294 SER A N 1
ATOM 4707 C CA A SER A 1 294 ? 7.263 16.256 3.559 0.47 15.35 294 SER A CA 1
ATOM 4708 C CA B SER A 1 294 ? 7.263 16.247 3.565 0.53 15.41 294 SER A CA 1
ATOM 4709 C C . SER A 1 294 ? 5.751 16.304 3.731 1.00 15.87 294 SER A C 1
ATOM 4710 O O . SER A 1 294 ? 5.029 16.660 2.793 1.00 19.00 294 SER A O 1
ATOM 4725 N N . LEU A 1 295 ? 5.269 15.941 4.914 1.00 14.05 295 LEU A N 1
ATOM 4726 C CA . LEU A 1 295 ? 3.836 15.828 5.132 1.00 15.32 295 LEU A CA 1
ATOM 4727 C C . LEU A 1 295 ? 3.218 17.021 5.839 1.00 13.69 295 LEU A C 1
ATOM 4728 O O . LEU A 1 295 ? 2.049 17.331 5.595 1.00 16.53 295 LEU A O 1
ATOM 4744 N N . PHE A 1 296 ? 3.953 17.669 6.734 1.00 13.19 296 PHE A N 1
ATOM 4745 C CA . PHE A 1 296 ? 3.392 18.733 7.559 1.00 12.87 296 PHE A CA 1
ATOM 4746 C C . PHE A 1 296 ? 4.548 19.464 8.200 1.00 11.97 296 PHE A C 1
ATOM 4747 O O . PHE A 1 296 ? 5.565 18.852 8.526 1.00 13.35 296 PHE A O 1
ATOM 4764 N N . LYS A 1 297 ? 4.382 20.769 8.390 1.00 13.25 297 LYS A N 1
ATOM 4765 C CA . LYS A 1 297 ? 5.397 21.570 9.055 1.00 13.38 297 LYS A CA 1
ATOM 4766 C C . LYS A 1 297 ? 4.707 22.652 9.862 1.00 14.05 297 LYS A C 1
ATOM 4767 O O . LYS A 1 297 ? 3.735 23.252 9.409 1.00 15.87 297 LYS A O 1
ATOM 4786 N N . THR A 1 298 ? 5.227 22.885 11.064 1.00 12.86 298 THR A N 1
ATOM 4787 C CA . THR A 1 298 ? 4.686 23.914 11.931 1.00 14.93 298 THR A CA 1
ATOM 4788 C C . THR A 1 298 ? 5.811 24.518 12.753 1.00 13.62 298 THR A C 1
ATOM 4789 O O . THR A 1 298 ? 6.871 23.923 12.921 1.00 15.24 298 THR A O 1
ATOM 4800 N N . LYS A 1 299 ? 5.571 25.700 13.283 1.00 16.35 299 LYS A N 1
ATOM 4801 C CA . LYS A 1 299 ? 6.556 26.315 14.148 1.00 16.26 299 LYS A CA 1
ATOM 4802 C C . LYS A 1 299 ? 5.963 26.560 15.523 1.00 15.87 299 LYS A C 1
ATOM 4803 O O . LYS A 1 299 ? 4.747 26.660 15.698 1.00 19.59 299 LYS A O 1
ATOM 4822 N N . LEU A 1 300 ? 6.866 26.631 16.492 1.00 15.08 300 LEU A N 1
ATOM 4823 C CA A LEU A 1 300 ? 6.558 26.871 17.889 0.45 17.60 300 LEU A CA 1
ATOM 4824 C CA B LEU A 1 300 ? 6.559 26.867 17.891 0.55 17.69 300 LEU A CA 1
ATOM 4825 C C . LEU A 1 300 ? 7.461 27.974 18.414 1.00 17.31 300 LEU A C 1
ATOM 4826 O O . LEU A 1 300 ? 8.622 28.082 17.997 1.00 17.85 300 LEU A O 1
ATOM 4857 N N . PRO A 1 301 ? 6.977 28.781 19.350 1.00 18.35 301 PRO A N 1
ATOM 4858 C CA . PRO A 1 301 ? 7.732 29.959 19.787 1.00 20.20 301 PRO A CA 1
ATOM 4859 C C . PRO A 1 301 ? 8.765 29.668 20.871 1.00 19.59 301 PRO A C 1
ATOM 4860 O O . PRO A 1 301 ? 8.735 28.639 21.553 1.00 20.71 301 PRO A O 1
ATOM 4871 N N . ARG A 1 302 ? 9.714 30.594 20.985 1.00 19.52 302 ARG A N 1
ATOM 4872 C CA . ARG A 1 302 ? 10.617 30.641 22.125 1.00 20.39 302 ARG A CA 1
ATOM 4873 C C . ARG A 1 302 ? 9.850 30.932 23.406 1.00 20.59 302 ARG A C 1
ATOM 4874 O O . ARG A 1 302 ? 8.814 31.602 23.401 1.00 23.90 302 ARG A O 1
ATOM 4895 N N . ARG A 1 303 ? 10.410 30.488 24.528 1.00 23.91 303 ARG A N 1
ATOM 4896 C CA . ARG A 1 303 ? 9.859 30.845 25.828 1.00 26.67 303 ARG A CA 1
ATOM 4897 C C . ARG A 1 303 ? 10.168 32.302 26.147 1.00 35.92 303 ARG A C 1
ATOM 4898 O O . ARG A 1 303 ? 11.247 32.814 25.832 1.00 31.18 303 ARG A O 1
ATOM 4919 N N . ALA A 1 304 ? 9.219 32.965 26.793 1.00 33.87 304 ALA A N 1
ATOM 4920 C CA . ALA A 1 304 ? 9.370 34.368 27.134 1.00 35.71 304 ALA A CA 1
ATOM 4921 C C . ALA A 1 304 ? 10.564 34.571 28.056 1.00 40.52 304 ALA A C 1
ATOM 4922 O O . ALA A 1 304 ? 10.548 34.133 29.203 1.00 59.11 304 ALA A O 1
#

Foldseek 3Di:
DQKAKEWEAELQAAEPDPPRHAPLLLLALVLVLVCCVPPNHQAYEYQANNHPDAAAAALPGCSCVRRPPVSNPDVSRVPHAYEYAYALNNVSHDVVSLLVNCVVDVRRHYPDNWDKDKDARPPDRAIEIEIEHEVCQQQNRLVVDPLSASHHHPDPVSNVVRLVVVLVCLVPDPGQAYEYGHAAFCADQFDHGHHVSCVPRPVVSCVVSVHFEYEYENGQWWWWFADPVGYIYTYHHNSGAAGPGRPRVVVGPPPRTDDIDRDRPFSGWIWMWMDDQAWIKIWIATSVGDTDDMDTTGTDD

Radius of gyration: 17.44 Å; Cα contacts (8 Å, |Δi|>4): 839; chains: 1; bounding box: 43×47×44 Å

CATH classification: 3.60.21.10

Sequence (301 aa):
TPILRFVAVGDWGGVPNAPFHTAREMANAKAIATTVKTLGADFILLSLGDNFYFTGVHDAKDKRFQQETFEDVFSDDPSLRNVPWHVLAGNHDHLGNVSAQIAYSKISKRWNFPSPYYRLRFKIPRRSNVSVAIFMLDTVTLCGNSDDFVSQQPERPRNLALARTQLAWIIKKKQLAAAKEDYVLLVAGHYPVWSIAEHGPTHCLVKQLLPLLTTHKVTAYLCGHDHNLQYLQDENGLGFVLSGAGNFMMDPSKKHLRRKVPNGYLRFHFGAENNSLGGFAYVEITPKEMSVTYIEASGKSSLFKTKLLPRRA